Protein AF-A0A4S8MQH4-F1 (afdb_monomer_lite)

Structure (mmCIF, N/CA/C/O backbone):
data_AF-A0A4S8MQH4-F1
#
_entry.id   AF-A0A4S8MQH4-F1
#
loop_
_atom_site.gro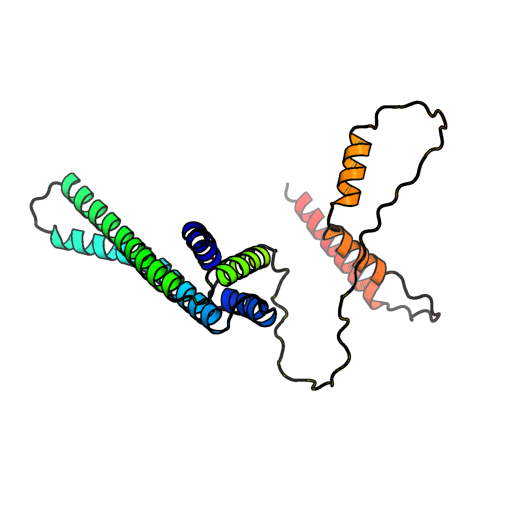up_PDB
_atom_site.id
_atom_site.type_symbol
_atom_site.label_atom_id
_atom_site.label_alt_id
_atom_site.label_comp_id
_atom_site.label_asym_id
_atom_site.label_entity_id
_atom_site.label_seq_id
_atom_site.pdbx_PDB_ins_code
_atom_site.Cartn_x
_atom_site.Cartn_y
_atom_site.Cartn_z
_atom_site.occupancy
_atom_site.B_iso_or_equiv
_atom_site.auth_seq_id
_atom_site.auth_comp_id
_atom_site.auth_asym_id
_atom_site.auth_atom_id
_atom_site.pdbx_PDB_model_num
ATOM 1 N N . MET A 1 1 ? -20.423 12.655 4.103 1.00 54.16 1 MET A N 1
ATOM 2 C CA . MET A 1 1 ? -19.615 11.758 3.251 1.00 54.16 1 MET A CA 1
ATOM 3 C C . MET A 1 1 ? -18.232 11.689 3.860 1.00 54.16 1 MET A C 1
ATOM 5 O O . MET A 1 1 ? -17.638 12.744 4.040 1.00 54.16 1 MET A O 1
ATOM 9 N N . ALA A 1 2 ? -17.756 10.505 4.255 1.00 61.22 2 ALA A N 1
ATOM 10 C CA . ALA A 1 2 ? -16.345 10.362 4.606 1.00 61.22 2 ALA A CA 1
ATOM 11 C C . ALA A 1 2 ? -15.492 10.791 3.411 1.00 61.22 2 ALA A C 1
ATOM 13 O O . ALA A 1 2 ? -15.834 10.482 2.267 1.00 61.22 2 ALA A O 1
ATOM 14 N N . ASP A 1 3 ? -14.415 11.525 3.676 1.00 85.75 3 ASP A N 1
ATOM 15 C CA . ASP A 1 3 ? -13.494 11.904 2.621 1.00 85.75 3 ASP A CA 1
ATOM 16 C C . ASP A 1 3 ? -12.847 10.625 2.078 1.00 85.75 3 ASP A C 1
ATOM 18 O O . ASP A 1 3 ? -12.179 9.888 2.805 1.00 85.75 3 ASP A O 1
ATOM 22 N N . SER A 1 4 ? -13.061 10.338 0.794 1.00 84.69 4 SER A N 1
ATOM 23 C CA . SER A 1 4 ? -12.429 9.208 0.103 1.00 84.69 4 SER A CA 1
ATOM 24 C C . SER A 1 4 ? -10.910 9.169 0.325 1.00 84.69 4 SER A C 1
ATOM 26 O O . SER A 1 4 ? -10.321 8.091 0.367 1.00 84.69 4 SER A O 1
ATOM 28 N N . GLN A 1 5 ? -10.284 10.333 0.541 1.00 88.75 5 GLN A N 1
ATOM 29 C CA . GLN A 1 5 ? -8.866 10.465 0.863 1.00 88.75 5 GLN A CA 1
ATOM 30 C C . GLN A 1 5 ? -8.490 9.814 2.197 1.00 88.75 5 GLN A C 1
ATOM 32 O O . GLN A 1 5 ? -7.413 9.226 2.304 1.00 88.75 5 GLN A O 1
ATOM 37 N N . ASP A 1 6 ? -9.356 9.880 3.205 1.00 89.81 6 ASP A N 1
ATOM 38 C CA . ASP A 1 6 ? -9.087 9.282 4.512 1.00 89.81 6 ASP A CA 1
ATOM 39 C C . ASP A 1 6 ? -9.118 7.759 4.428 1.00 89.81 6 ASP A C 1
ATOM 41 O O . ASP A 1 6 ? -8.213 7.098 4.938 1.00 89.81 6 ASP A O 1
ATOM 45 N N . LEU A 1 7 ? -10.084 7.192 3.701 1.00 89.75 7 LEU A N 1
ATOM 46 C CA . LEU A 1 7 ? -10.139 5.749 3.470 1.00 89.75 7 LEU A CA 1
ATOM 47 C C . LEU A 1 7 ? -8.898 5.258 2.698 1.00 89.75 7 LEU A C 1
ATOM 49 O O . LEU A 1 7 ? -8.352 4.207 3.032 1.00 89.75 7 LEU A O 1
ATOM 53 N N . ILE A 1 8 ? -8.393 6.038 1.731 1.00 88.19 8 ILE A N 1
ATOM 54 C CA . ILE A 1 8 ? -7.137 5.722 1.023 1.00 88.19 8 ILE A CA 1
ATOM 55 C C . ILE A 1 8 ? -5.958 5.723 1.995 1.00 88.19 8 ILE A C 1
ATOM 57 O O . ILE A 1 8 ? -5.194 4.759 2.034 1.00 88.19 8 ILE A O 1
ATOM 61 N N . LYS A 1 9 ? -5.791 6.797 2.774 1.00 90.69 9 LYS A N 1
ATOM 62 C CA . LYS A 1 9 ? -4.654 6.950 3.693 1.00 90.69 9 LYS A CA 1
ATOM 63 C C . LYS A 1 9 ? -4.634 5.841 4.737 1.00 90.69 9 LYS A C 1
ATOM 65 O O . LYS A 1 9 ? -3.597 5.210 4.937 1.00 90.69 9 LYS A O 1
ATOM 70 N N . VAL A 1 10 ? -5.774 5.593 5.379 1.00 90.94 10 VAL A N 1
ATOM 71 C CA . VAL A 1 10 ? -5.879 4.597 6.447 1.00 90.94 10 VAL A CA 1
ATOM 72 C C . VAL A 1 10 ? -5.779 3.179 5.869 1.00 90.94 10 VAL A C 1
ATOM 74 O O . VAL A 1 10 ? -5.050 2.356 6.416 1.00 90.94 10 VAL A O 1
ATOM 77 N N . GLY A 1 11 ? -6.397 2.901 4.715 1.00 86.94 11 GLY A N 1
ATOM 78 C CA . GLY A 1 11 ? -6.258 1.612 4.030 1.00 86.94 11 GLY A CA 1
ATOM 79 C C . GLY A 1 11 ? -4.818 1.314 3.595 1.00 86.94 11 GLY A C 1
ATOM 80 O O . GLY A 1 11 ? -4.333 0.193 3.754 1.00 86.94 11 GLY A O 1
ATOM 81 N N . LEU A 1 12 ? -4.089 2.321 3.103 1.00 88.38 12 LEU A N 1
ATOM 82 C CA . LEU A 1 12 ? -2.684 2.171 2.713 1.00 88.38 12 LEU A CA 1
ATOM 83 C C . LEU A 1 12 ? -1.756 1.973 3.923 1.00 88.38 12 LEU A C 1
ATOM 85 O O . LEU A 1 12 ? -0.775 1.227 3.817 1.00 88.38 12 LEU A O 1
ATOM 89 N N . ALA A 1 13 ? -2.064 2.621 5.052 1.00 91.06 13 ALA A N 1
ATOM 90 C CA . ALA A 1 13 ? -1.375 2.408 6.322 1.00 91.06 13 ALA A CA 1
ATOM 91 C C . ALA A 1 13 ? -1.610 0.981 6.837 1.00 91.06 13 ALA A C 1
ATOM 93 O O . ALA A 1 13 ? -0.647 0.272 7.117 1.00 91.06 13 ALA A O 1
ATOM 94 N N . ALA A 1 14 ? -2.860 0.509 6.841 1.00 89.62 14 ALA A N 1
ATOM 95 C CA . ALA A 1 14 ? -3.197 -0.856 7.242 1.00 89.62 14 ALA A CA 1
ATOM 96 C C . ALA A 1 14 ? -2.523 -1.918 6.352 1.00 89.62 14 ALA A C 1
ATOM 98 O O . ALA A 1 14 ? -2.082 -2.952 6.846 1.00 89.62 14 ALA A O 1
ATOM 99 N N . ALA A 1 15 ? -2.345 -1.639 5.055 1.00 89.94 15 ALA A N 1
ATOM 100 C CA . ALA A 1 15 ? -1.651 -2.538 4.129 1.00 89.94 15 ALA A CA 1
ATOM 101 C C . ALA A 1 15 ? -0.149 -2.737 4.433 1.00 89.94 15 ALA A C 1
ATOM 103 O O . ALA A 1 15 ? 0.493 -3.577 3.796 1.00 89.94 15 ALA A O 1
ATOM 104 N N . GLN A 1 16 ? 0.437 -1.980 5.372 1.00 91.62 16 GLN A N 1
ATOM 105 C CA . GLN A 1 16 ? 1.792 -2.228 5.886 1.00 91.62 16 GLN A CA 1
ATOM 106 C C . GLN A 1 16 ? 1.870 -3.486 6.764 1.00 91.62 16 GLN A C 1
ATOM 108 O O . GLN A 1 16 ? 2.936 -4.091 6.840 1.00 91.62 16 GLN A O 1
ATOM 113 N N . TYR A 1 17 ? 0.757 -3.908 7.367 1.00 93.56 17 TYR A N 1
ATOM 114 C CA . TYR A 1 17 ? 0.694 -5.054 8.275 1.00 93.56 17 TYR A CA 1
ATOM 115 C C . TYR A 1 17 ? 0.143 -6.295 7.572 1.00 93.56 17 TYR A C 1
ATOM 117 O O . TYR A 1 17 ? -0.777 -6.147 6.770 1.00 93.56 17 TYR A O 1
ATOM 125 N N . PRO A 1 18 ? 0.616 -7.521 7.874 1.00 94.38 18 PRO A N 1
ATOM 126 C CA . PRO A 1 18 ? 0.126 -8.752 7.247 1.00 94.38 18 PRO A CA 1
ATOM 127 C C . PRO A 1 18 ? -1.405 -8.865 7.280 1.00 94.38 18 PRO A C 1
ATOM 129 O O . PRO A 1 18 ? -2.016 -8.602 8.317 1.00 94.38 18 PRO A O 1
ATOM 132 N N . ALA A 1 19 ? -2.033 -9.299 6.180 1.00 94.50 19 ALA A N 1
ATOM 133 C CA . ALA A 1 19 ? -3.496 -9.393 6.095 1.00 94.50 19 ALA A CA 1
ATOM 134 C C . ALA A 1 19 ? -4.122 -10.243 7.218 1.00 94.50 19 ALA A C 1
ATOM 136 O O . ALA A 1 19 ? -5.193 -9.904 7.711 1.00 94.50 19 ALA A O 1
ATOM 137 N N . SER A 1 20 ? -3.444 -11.302 7.673 1.00 95.19 20 SER A N 1
ATOM 138 C CA . SER A 1 20 ? -3.888 -12.129 8.805 1.00 95.19 20 SER A CA 1
ATOM 139 C C . SER A 1 20 ? -3.882 -11.374 10.138 1.00 95.19 20 SER A C 1
ATOM 141 O O . SER A 1 20 ? -4.759 -11.583 10.973 1.00 95.19 20 SER A O 1
ATOM 143 N N . HIS A 1 21 ? -2.918 -10.476 10.348 1.00 94.50 21 HIS A N 1
ATOM 144 C CA . HIS A 1 21 ? -2.865 -9.633 11.538 1.00 94.50 21 HIS A CA 1
ATOM 145 C C . HIS A 1 21 ? -3.978 -8.581 11.509 1.00 94.50 21 HIS A C 1
ATOM 147 O O . HIS A 1 21 ? -4.711 -8.437 12.484 1.00 94.50 21 HIS A O 1
ATOM 153 N N . VAL A 1 22 ? -4.185 -7.927 10.362 1.00 95.38 22 VAL A N 1
ATOM 154 C CA . VAL A 1 22 ? -5.297 -6.979 10.203 1.00 95.38 22 VAL A CA 1
ATOM 155 C C . VAL A 1 22 ? -6.650 -7.674 10.359 1.00 95.38 22 VAL A C 1
ATOM 157 O O . VAL A 1 22 ? -7.534 -7.123 11.005 1.00 95.38 22 VAL A O 1
ATOM 160 N N . ALA A 1 23 ? -6.807 -8.897 9.847 1.00 96.75 23 ALA A N 1
ATOM 161 C CA . ALA A 1 23 ? -8.023 -9.686 10.029 1.00 96.75 23 ALA A CA 1
ATOM 162 C C . ALA A 1 23 ? -8.323 -9.957 11.511 1.00 96.75 23 ALA A C 1
ATOM 164 O O . ALA A 1 23 ? -9.463 -9.782 11.932 1.00 96.75 23 ALA A O 1
ATOM 165 N N . ARG A 1 24 ? -7.309 -10.310 12.316 1.00 96.38 24 ARG A N 1
ATOM 166 C CA . ARG A 1 24 ? -7.462 -10.482 13.773 1.00 96.38 24 ARG A CA 1
ATOM 167 C C . ARG A 1 24 ? -7.877 -9.184 14.470 1.00 96.38 24 ARG A C 1
ATOM 169 O O . ARG A 1 24 ? -8.760 -9.201 15.320 1.00 96.38 24 ARG A O 1
ATOM 176 N N . LEU A 1 25 ? -7.289 -8.050 14.095 1.00 95.81 25 LEU A N 1
ATOM 177 C CA . LEU A 1 25 ? -7.648 -6.763 14.697 1.00 95.81 25 LEU A CA 1
ATOM 178 C C . LEU A 1 25 ? -9.057 -6.308 14.283 1.00 95.81 25 LEU A C 1
ATOM 180 O O . LEU A 1 25 ? -9.837 -5.899 15.139 1.00 95.81 25 LEU A O 1
ATOM 184 N N . LEU A 1 26 ? -9.424 -6.453 13.007 1.00 96.44 26 LEU A N 1
ATOM 185 C CA . LEU A 1 26 ? -10.776 -6.156 12.516 1.00 96.44 26 LEU A CA 1
ATOM 186 C C . LEU A 1 26 ? -11.837 -7.078 13.121 1.00 96.44 26 LEU A C 1
ATOM 188 O O . LEU A 1 26 ? -12.963 -6.641 13.335 1.00 96.44 26 LEU A O 1
ATOM 192 N N . GLN A 1 27 ? -11.483 -8.327 13.429 1.00 97.12 27 GLN A N 1
ATOM 193 C CA . GLN A 1 27 ? -12.358 -9.250 14.146 1.00 97.12 27 GLN A CA 1
ATOM 194 C C . GLN A 1 27 ? -12.756 -8.680 15.518 1.00 97.12 27 GLN A C 1
ATOM 196 O O . GLN A 1 27 ? -13.939 -8.695 15.850 1.00 97.12 27 GLN A O 1
ATOM 201 N N . SER A 1 28 ? -11.810 -8.085 16.256 1.00 96.81 28 SER A N 1
ATOM 202 C CA . SER A 1 28 ? -12.115 -7.424 17.536 1.00 96.81 28 SER A CA 1
ATOM 203 C C . SER A 1 28 ? -13.038 -6.205 17.377 1.00 96.81 28 SER A C 1
ATOM 205 O O . SER A 1 28 ? -13.947 -6.004 18.176 1.00 96.81 28 SER A O 1
ATOM 207 N N . GLU A 1 29 ? -12.868 -5.416 16.310 1.00 97.50 29 GLU A N 1
ATOM 208 C CA . GLU A 1 29 ? -13.741 -4.265 16.019 1.00 97.50 29 GLU A CA 1
ATOM 209 C C . GLU A 1 29 ? -15.150 -4.706 15.590 1.00 97.50 29 GLU A C 1
ATOM 211 O O . GLU A 1 29 ? -16.138 -4.021 15.861 1.00 97.50 29 GLU A O 1
ATOM 216 N N . ARG A 1 30 ? -15.257 -5.873 14.944 1.00 97.69 30 ARG A N 1
ATOM 217 C CA . ARG A 1 30 ? -16.537 -6.484 14.574 1.00 97.69 30 ARG A CA 1
ATOM 218 C C . ARG A 1 30 ? -17.311 -6.937 15.806 1.00 97.69 30 ARG A C 1
ATOM 220 O O . ARG A 1 30 ? -18.514 -6.719 15.883 1.00 97.69 30 ARG A O 1
ATOM 227 N N . GLU A 1 31 ? -16.631 -7.558 16.766 1.00 97.62 31 GLU A N 1
ATOM 228 C CA . GLU A 1 31 ? -17.228 -7.980 18.041 1.00 97.62 31 GLU A CA 1
ATOM 229 C C . GLU A 1 31 ? -17.683 -6.784 18.885 1.00 97.62 31 GLU A C 1
ATOM 231 O O . GLU A 1 31 ? -18.711 -6.860 19.552 1.00 97.62 31 GLU A O 1
ATOM 236 N N . ALA A 1 32 ? -16.984 -5.651 18.775 1.00 97.06 32 ALA A N 1
ATOM 237 C CA . ALA A 1 32 ? -17.406 -4.381 19.359 1.00 97.06 32 ALA A CA 1
ATOM 238 C C . ALA A 1 32 ? -18.599 -3.724 18.630 1.00 97.06 32 ALA A C 1
ATOM 240 O O . ALA A 1 32 ? -19.101 -2.699 19.086 1.00 97.06 32 ALA A O 1
ATOM 241 N N . GLY A 1 33 ? -19.046 -4.278 17.496 1.00 97.25 33 GLY A N 1
ATOM 242 C CA . GLY A 1 33 ? -20.142 -3.731 16.695 1.00 97.25 33 GLY A CA 1
ATOM 243 C C . GLY A 1 33 ? -19.790 -2.453 15.927 1.00 97.25 33 GLY A C 1
ATOM 244 O O . GLY A 1 33 ? -20.695 -1.760 15.472 1.00 97.25 33 GLY A O 1
ATOM 245 N N . ILE A 1 34 ? -18.498 -2.127 15.779 1.00 97.25 34 ILE A N 1
ATOM 246 C CA . ILE A 1 34 ? -18.031 -0.919 15.071 1.00 97.25 34 ILE A CA 1
ATOM 247 C C . ILE A 1 34 ? -18.077 -1.121 13.552 1.00 97.25 34 ILE A C 1
ATOM 249 O O . ILE A 1 34 ? -18.326 -0.178 12.806 1.00 97.25 34 ILE A O 1
ATOM 253 N N . ILE A 1 35 ? -17.830 -2.348 13.087 1.00 97.50 35 ILE A N 1
ATOM 254 C CA . ILE A 1 35 ? -17.838 -2.709 11.667 1.00 97.50 35 ILE A CA 1
ATOM 255 C C . ILE A 1 35 ? -18.743 -3.917 11.422 1.00 97.50 35 ILE A C 1
ATOM 257 O O . ILE A 1 35 ? -18.744 -4.881 12.191 1.00 97.50 35 ILE A O 1
ATOM 261 N N . ASN A 1 36 ? -19.495 -3.886 10.319 1.00 97.75 36 ASN A N 1
ATOM 262 C CA . ASN A 1 36 ? -20.316 -5.012 9.889 1.00 97.75 36 ASN A CA 1
ATOM 263 C C . ASN A 1 36 ? -19.441 -6.200 9.435 1.00 97.75 36 ASN A C 1
ATOM 265 O O . ASN A 1 36 ? -18.307 -6.045 8.972 1.00 97.75 36 ASN A O 1
ATOM 269 N N . HIS A 1 37 ? -19.987 -7.414 9.513 1.00 97.81 37 HIS A N 1
ATOM 270 C CA . HIS A 1 37 ? -19.321 -8.620 9.030 1.00 97.81 37 HIS A CA 1
ATOM 271 C C . HIS A 1 37 ? -18.952 -8.516 7.543 1.00 97.81 37 HIS A C 1
ATOM 273 O O . HIS A 1 37 ? -17.809 -8.805 7.189 1.00 97.81 37 HIS A O 1
ATOM 279 N N . HIS A 1 38 ? -19.871 -8.033 6.698 1.00 97.88 38 HIS A N 1
ATOM 280 C CA . HIS A 1 38 ? -19.639 -7.859 5.262 1.00 97.88 38 HIS A CA 1
ATOM 281 C C . HIS A 1 38 ? -18.411 -6.978 4.981 1.00 97.88 38 HIS A C 1
ATOM 283 O O . HIS A 1 38 ? -17.429 -7.439 4.391 1.00 97.88 38 HIS A O 1
ATOM 289 N N . ASP A 1 39 ? -18.410 -5.761 5.521 1.00 97.81 39 ASP A N 1
ATOM 290 C CA . ASP A 1 39 ? -17.332 -4.792 5.335 1.00 97.81 39 ASP A CA 1
ATOM 291 C C . ASP A 1 39 ? -15.991 -5.297 5.878 1.00 97.81 39 ASP A C 1
ATOM 293 O O . ASP A 1 39 ? -14.953 -5.097 5.245 1.00 97.81 39 ASP A O 1
ATOM 297 N N . SER A 1 40 ? -15.992 -6.026 7.002 1.00 97.50 40 SER A N 1
ATOM 298 C CA . SER A 1 40 ? -14.770 -6.631 7.548 1.00 97.50 40 SER A CA 1
ATOM 299 C C . SER A 1 40 ? -14.142 -7.634 6.571 1.00 97.50 40 SER A C 1
ATOM 301 O O . SER A 1 40 ? -12.933 -7.590 6.329 1.00 97.50 40 SER A O 1
ATOM 303 N N . THR A 1 41 ? -14.956 -8.483 5.930 1.00 97.44 41 THR A N 1
ATOM 304 C CA . THR A 1 41 ? -14.467 -9.472 4.956 1.00 97.44 41 THR A CA 1
ATOM 305 C C . THR A 1 41 ? -13.941 -8.811 3.685 1.00 97.44 41 THR A C 1
ATOM 307 O O . THR A 1 41 ? -12.857 -9.166 3.213 1.00 97.44 41 THR A O 1
ATOM 310 N N . LEU A 1 42 ? -14.645 -7.794 3.174 1.00 97.62 42 LEU A N 1
ATOM 311 C CA . LEU A 1 42 ? -14.196 -7.009 2.025 1.00 97.62 42 LEU A CA 1
ATOM 312 C C . LEU A 1 42 ? -12.885 -6.281 2.316 1.00 97.62 42 LEU A C 1
ATOM 314 O O . LEU A 1 42 ? -11.985 -6.275 1.476 1.00 97.62 42 LEU A O 1
ATOM 318 N N . THR A 1 43 ? -12.751 -5.714 3.515 1.00 96.88 43 THR A N 1
ATOM 319 C CA . THR A 1 43 ? -11.542 -5.002 3.946 1.00 96.88 43 THR A CA 1
ATOM 320 C C . THR A 1 43 ? -10.336 -5.941 3.960 1.00 96.88 43 THR A C 1
ATOM 322 O O . THR A 1 43 ? -9.289 -5.612 3.401 1.00 96.88 43 THR A O 1
ATOM 325 N N . VAL A 1 44 ? -10.477 -7.141 4.533 1.00 96.88 44 VAL A N 1
ATOM 326 C CA . VAL A 1 44 ? -9.398 -8.145 4.565 1.00 96.88 44 VAL A CA 1
ATOM 327 C C . VAL A 1 44 ? -9.018 -8.598 3.152 1.00 96.88 44 VAL A C 1
ATOM 329 O O . VAL A 1 44 ? -7.828 -8.651 2.821 1.00 96.88 44 VAL A O 1
ATOM 332 N N . ALA A 1 45 ? -10.006 -8.869 2.294 1.00 96.69 45 ALA A N 1
ATOM 333 C CA . ALA A 1 45 ? -9.769 -9.251 0.902 1.00 96.69 45 ALA A CA 1
ATOM 334 C C . ALA A 1 45 ? -9.053 -8.139 0.114 1.00 96.69 45 ALA A C 1
ATOM 336 O O . ALA A 1 45 ? -8.096 -8.402 -0.621 1.00 96.69 45 ALA A O 1
ATOM 337 N N . PHE A 1 46 ? -9.468 -6.883 0.306 1.00 95.88 46 PHE A N 1
ATOM 338 C CA . PHE A 1 46 ? -8.832 -5.720 -0.303 1.00 95.88 46 PHE A CA 1
ATOM 339 C C . PHE A 1 46 ? -7.374 -5.572 0.147 1.00 95.88 46 PHE A C 1
ATOM 341 O O . PHE A 1 46 ? -6.484 -5.457 -0.699 1.00 95.88 46 PHE A O 1
ATOM 348 N N . ILE A 1 47 ? -7.102 -5.644 1.455 1.00 94.94 47 ILE A N 1
ATOM 349 C CA . ILE A 1 47 ? -5.743 -5.537 2.006 1.00 94.94 47 ILE A CA 1
ATOM 350 C C . ILE A 1 47 ? -4.840 -6.638 1.447 1.00 94.94 47 ILE A C 1
ATOM 352 O O . ILE A 1 47 ? -3.741 -6.340 0.976 1.00 94.94 47 ILE A O 1
ATOM 356 N N . SER A 1 48 ? -5.317 -7.885 1.414 1.00 95.06 48 SER A N 1
ATOM 357 C CA . SER A 1 48 ? -4.584 -9.000 0.804 1.00 95.06 48 SER A CA 1
ATOM 358 C C . SER A 1 48 ? -4.273 -8.734 -0.677 1.00 95.06 48 SER A C 1
ATOM 360 O O . SER A 1 48 ? -3.129 -8.888 -1.118 1.00 95.06 48 SER A O 1
ATOM 362 N N . SER A 1 49 ? -5.249 -8.224 -1.442 1.00 94.06 49 SER A N 1
ATOM 363 C CA . SER A 1 49 ? -5.025 -7.849 -2.842 1.00 94.06 49 SER A CA 1
ATOM 364 C C . SER A 1 49 ? -3.985 -6.734 -2.995 1.00 94.06 49 SER A C 1
ATOM 366 O O . SER A 1 49 ? -3.211 -6.771 -3.952 1.00 94.06 49 SER A O 1
ATOM 368 N N . VAL A 1 50 ? -3.966 -5.728 -2.116 1.00 92.25 50 VAL A N 1
ATOM 369 C CA . VAL A 1 50 ? -2.985 -4.627 -2.173 1.00 92.25 50 VAL A CA 1
ATOM 370 C C . VAL A 1 50 ? -1.586 -5.122 -1.810 1.00 92.25 50 VAL A C 1
ATOM 372 O O . VAL A 1 50 ? -0.606 -4.729 -2.446 1.00 92.25 50 VAL A O 1
ATOM 375 N N . GLN A 1 51 ? -1.473 -6.018 -0.831 1.00 92.25 51 GLN A N 1
ATOM 376 C CA . GLN A 1 51 ? -0.197 -6.632 -0.459 1.00 92.25 51 GLN A CA 1
ATOM 377 C C . GLN A 1 51 ? 0.398 -7.450 -1.596 1.00 92.25 51 GLN A C 1
ATOM 379 O O . GLN A 1 51 ? 1.575 -7.292 -1.917 1.00 92.25 51 GLN A O 1
ATOM 384 N N . SER A 1 52 ? -0.434 -8.252 -2.261 1.00 93.25 52 SER A N 1
ATOM 385 C CA . SER A 1 52 ? -0.033 -8.990 -3.456 1.00 93.25 52 SER A CA 1
ATOM 386 C C . SER A 1 52 ? 0.510 -8.045 -4.541 1.00 93.25 52 SER A C 1
ATOM 388 O O . SER A 1 52 ? 1.589 -8.278 -5.084 1.00 93.25 52 SER A O 1
ATOM 390 N N . MET A 1 53 ? -0.149 -6.904 -4.791 1.00 90.50 53 MET A N 1
ATOM 391 C CA . MET A 1 53 ? 0.329 -5.911 -5.766 1.00 90.50 53 MET A CA 1
ATOM 392 C C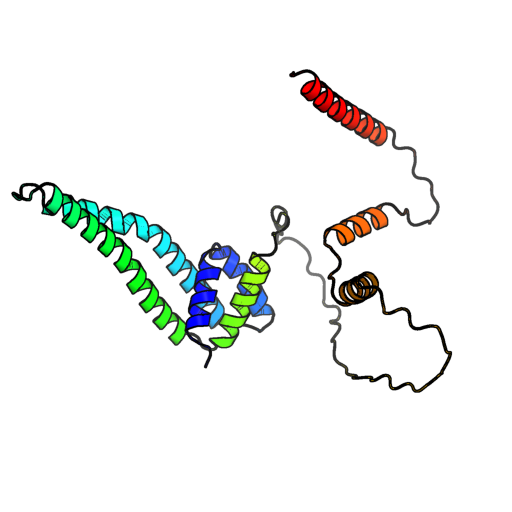 . MET A 1 53 ? 1.698 -5.315 -5.428 1.00 90.50 53 MET A C 1
ATOM 394 O O . MET A 1 53 ? 2.487 -5.079 -6.344 1.00 90.50 53 MET A O 1
ATOM 398 N N . ARG A 1 54 ? 2.004 -5.078 -4.144 1.00 88.50 54 ARG A N 1
ATOM 399 C CA . ARG A 1 54 ? 3.322 -4.557 -3.735 1.00 88.50 54 ARG A CA 1
ATOM 400 C C . ARG A 1 54 ? 4.449 -5.499 -4.153 1.00 88.50 54 ARG A C 1
ATOM 402 O O . ARG A 1 54 ? 5.479 -5.025 -4.621 1.00 88.50 54 ARG A O 1
ATOM 409 N N . TYR A 1 55 ? 4.228 -6.809 -4.055 1.00 89.81 55 TYR A N 1
ATOM 410 C CA . TYR A 1 55 ? 5.198 -7.810 -4.499 1.00 89.81 55 TYR A CA 1
ATOM 411 C C . TYR A 1 55 ? 5.390 -7.806 -6.025 1.00 89.81 55 TYR A C 1
ATOM 413 O O . TYR A 1 55 ? 6.511 -7.917 -6.516 1.00 89.81 55 TYR A O 1
ATOM 421 N N . TYR A 1 56 ? 4.315 -7.601 -6.791 1.00 89.50 56 TYR A N 1
ATOM 422 C CA . TYR A 1 56 ? 4.389 -7.540 -8.255 1.00 89.50 56 TYR A CA 1
ATOM 423 C C . TYR A 1 56 ? 4.971 -6.229 -8.802 1.00 89.50 56 TYR A C 1
ATOM 425 O O . TYR A 1 56 ? 5.354 -6.172 -9.972 1.00 89.50 56 TYR A O 1
ATOM 433 N N . MET A 1 57 ? 5.066 -5.168 -7.999 1.00 89.12 57 MET A N 1
ATOM 434 C CA . MET A 1 57 ? 5.545 -3.862 -8.459 1.00 89.12 57 MET A CA 1
ATOM 435 C C . MET A 1 57 ? 7.014 -3.861 -8.945 1.00 89.12 57 MET A C 1
ATOM 437 O O . MET A 1 57 ? 7.256 -3.366 -10.046 1.00 89.12 57 MET A O 1
ATOM 441 N N . PRO A 1 58 ? 8.006 -4.418 -8.219 1.00 91.44 58 PRO A N 1
ATOM 442 C CA . PRO A 1 58 ? 9.371 -4.530 -8.742 1.00 91.44 58 PRO A CA 1
ATOM 443 C C . PRO A 1 58 ? 9.470 -5.511 -9.916 1.00 91.44 58 PRO A C 1
ATOM 445 O O . PRO A 1 58 ? 10.185 -5.251 -10.883 1.00 91.44 58 PRO A O 1
ATOM 448 N N . VAL A 1 59 ? 8.715 -6.614 -9.862 1.00 93.69 59 VAL A N 1
ATOM 449 C CA . VAL A 1 59 ? 8.729 -7.651 -10.904 1.00 93.69 59 VAL A CA 1
ATOM 450 C C . VAL A 1 59 ? 8.213 -7.088 -12.228 1.00 93.69 59 VAL A C 1
ATOM 452 O O . VAL A 1 59 ? 8.857 -7.254 -13.261 1.00 93.69 59 VAL A O 1
ATOM 455 N N . SER A 1 60 ? 7.096 -6.359 -12.205 1.00 91.50 60 SER A N 1
ATOM 456 C CA . SER A 1 60 ? 6.534 -5.715 -13.397 1.00 91.50 60 SER A CA 1
ATOM 457 C C . SER A 1 60 ? 7.514 -4.711 -14.011 1.00 91.50 60 SER A C 1
ATOM 459 O O . SER A 1 60 ? 7.824 -4.829 -15.195 1.00 91.50 60 SER A O 1
ATOM 461 N N . GLY A 1 61 ? 8.102 -3.809 -13.219 1.00 91.62 61 GLY A N 1
ATOM 462 C CA . GLY A 1 61 ? 9.137 -2.882 -13.697 1.00 91.62 61 GLY A CA 1
ATOM 463 C C . GLY A 1 61 ? 10.296 -3.594 -14.411 1.00 91.62 61 GLY A C 1
ATOM 464 O O . GLY A 1 61 ? 10.638 -3.249 -15.545 1.00 91.62 61 GLY A O 1
ATOM 465 N N . ALA A 1 62 ? 10.840 -4.650 -13.798 1.00 94.31 62 ALA A N 1
ATOM 466 C CA . ALA A 1 62 ? 11.914 -5.449 -14.388 1.00 94.31 62 ALA A CA 1
ATOM 467 C C . ALA A 1 62 ? 11.484 -6.140 -15.695 1.00 94.31 62 ALA A C 1
ATOM 469 O O . ALA A 1 62 ? 12.210 -6.078 -16.689 1.00 94.31 62 ALA A O 1
ATOM 470 N N . THR A 1 63 ? 10.292 -6.749 -15.731 1.00 94.06 63 THR A N 1
ATOM 471 C CA . THR A 1 63 ? 9.783 -7.422 -16.941 1.00 94.06 63 THR A CA 1
ATOM 472 C C . THR A 1 63 ? 9.634 -6.460 -18.119 1.00 94.06 63 THR A C 1
ATOM 474 O O . THR A 1 63 ? 10.082 -6.781 -19.218 1.00 94.06 63 THR A O 1
ATOM 477 N N . PHE A 1 64 ? 9.105 -5.251 -17.902 1.00 95.44 64 PHE A N 1
ATOM 478 C CA . PHE A 1 64 ? 8.999 -4.238 -18.957 1.00 95.44 64 PHE A CA 1
ATOM 479 C C . PHE A 1 64 ? 10.371 -3.735 -19.425 1.00 95.44 64 PHE A C 1
ATOM 481 O O . PHE A 1 64 ? 10.569 -3.546 -20.625 1.00 95.44 64 PHE A O 1
ATOM 488 N N . GLY A 1 65 ? 11.338 -3.579 -18.516 1.00 94.31 65 GLY A N 1
ATOM 489 C CA . GLY A 1 65 ? 12.715 -3.226 -18.875 1.00 94.31 65 GLY A CA 1
ATOM 490 C C . GLY A 1 65 ? 13.394 -4.285 -19.752 1.00 94.31 65 GLY A C 1
ATOM 491 O O . GLY A 1 65 ? 14.017 -3.949 -20.761 1.00 94.31 65 GLY A O 1
ATOM 492 N N . VAL A 1 66 ? 13.221 -5.568 -19.418 1.00 96.62 66 VAL A N 1
ATOM 493 C CA . VAL A 1 66 ? 13.733 -6.692 -20.222 1.00 96.62 66 VAL A CA 1
ATOM 494 C C . VAL A 1 66 ? 13.045 -6.746 -21.587 1.00 96.62 66 VAL A C 1
ATOM 496 O O . VAL A 1 66 ? 13.725 -6.876 -22.604 1.00 96.62 66 VAL A O 1
ATOM 499 N N . LEU A 1 67 ? 11.719 -6.587 -21.639 1.00 96.38 67 LEU A N 1
ATOM 500 C CA . LEU A 1 67 ? 10.974 -6.542 -22.901 1.00 96.38 67 LEU A CA 1
ATOM 501 C C . LEU A 1 67 ? 11.443 -5.389 -23.796 1.00 96.38 67 LEU A C 1
ATOM 503 O O . LEU A 1 67 ? 11.658 -5.595 -24.990 1.00 96.38 67 LEU A O 1
ATOM 507 N N . ALA A 1 68 ? 11.670 -4.203 -23.228 1.00 95.44 68 ALA A N 1
ATOM 508 C CA . ALA A 1 68 ? 12.220 -3.067 -23.959 1.00 95.44 68 ALA A CA 1
ATOM 509 C C . ALA A 1 68 ? 13.625 -3.365 -24.496 1.00 95.44 68 ALA A C 1
ATOM 511 O O . ALA A 1 68 ? 13.884 -3.125 -25.674 1.00 95.44 68 ALA A O 1
ATOM 512 N N . LEU A 1 69 ? 14.507 -3.948 -23.676 1.00 95.50 69 LEU A N 1
ATOM 513 C CA . LEU A 1 69 ? 15.855 -4.348 -24.089 1.00 95.50 69 LEU A CA 1
ATOM 514 C C . LEU A 1 69 ? 15.828 -5.338 -25.265 1.00 95.50 69 LEU A C 1
ATOM 516 O O . LEU A 1 69 ? 16.603 -5.186 -26.211 1.00 95.50 69 LEU A O 1
ATOM 520 N N . VAL A 1 70 ? 14.935 -6.331 -25.230 1.00 96.88 70 VAL A N 1
ATOM 521 C CA . VAL A 1 70 ? 14.754 -7.300 -26.322 1.00 96.88 70 VAL A CA 1
ATOM 522 C C . VAL A 1 70 ? 14.200 -6.614 -27.574 1.00 96.88 70 VAL A C 1
ATOM 524 O O . VAL A 1 70 ? 14.734 -6.821 -28.661 1.00 96.88 70 VAL A O 1
ATOM 527 N N . ALA A 1 71 ? 13.193 -5.748 -27.437 1.00 95.62 71 ALA A N 1
ATOM 528 C CA . ALA A 1 71 ? 12.539 -5.072 -28.561 1.00 95.62 71 ALA A CA 1
ATOM 529 C C . ALA A 1 71 ? 13.445 -4.073 -29.309 1.00 95.62 71 ALA A C 1
ATOM 531 O O . ALA A 1 71 ? 13.241 -3.823 -30.504 1.00 95.62 71 ALA A O 1
ATOM 532 N N . ILE A 1 72 ? 14.435 -3.495 -28.619 1.00 95.81 72 ILE A N 1
ATOM 533 C CA . ILE A 1 72 ? 15.426 -2.579 -29.208 1.00 95.81 72 ILE A CA 1
ATOM 534 C C . ILE A 1 72 ? 16.721 -3.285 -29.629 1.00 95.81 72 ILE A C 1
ATOM 536 O O . ILE A 1 72 ? 17.571 -2.667 -30.277 1.00 95.81 72 ILE A O 1
ATOM 540 N N . ARG A 1 73 ? 16.904 -4.569 -29.291 1.00 94.38 73 ARG A N 1
ATOM 541 C CA . ARG A 1 73 ? 18.095 -5.330 -29.682 1.00 94.38 73 ARG A CA 1
ATOM 542 C C . ARG A 1 73 ? 18.167 -5.419 -31.209 1.00 94.38 73 ARG A C 1
ATOM 544 O O . ARG A 1 73 ? 17.215 -5.813 -31.867 1.00 94.38 73 ARG A O 1
ATOM 551 N N . GLY A 1 74 ? 19.309 -5.030 -31.777 1.00 91.44 74 GLY A N 1
ATOM 552 C CA . GLY A 1 74 ? 19.525 -5.029 -33.230 1.00 91.44 74 GLY A CA 1
ATOM 553 C C . GLY A 1 74 ? 18.924 -3.830 -33.971 1.00 91.44 74 GLY A C 1
ATOM 554 O O . GLY A 1 74 ? 19.198 -3.658 -35.155 1.00 91.44 74 GLY A O 1
ATOM 555 N N . ARG A 1 75 ? 18.178 -2.948 -33.293 1.00 86.06 75 ARG A N 1
ATOM 556 C CA . ARG A 1 75 ? 17.819 -1.642 -33.853 1.00 86.06 75 ARG A CA 1
ATOM 557 C C . ARG A 1 75 ? 19.016 -0.706 -33.691 1.00 86.06 75 ARG A C 1
ATOM 559 O O . ARG A 1 75 ? 19.651 -0.689 -32.636 1.00 86.06 75 ARG A O 1
ATOM 566 N N . GLY A 1 76 ? 19.337 0.072 -34.724 1.00 95.19 76 GLY A N 1
ATOM 567 C CA . GLY A 1 76 ? 20.478 1.005 -34.777 1.00 95.19 76 GLY A CA 1
ATOM 568 C C . GLY A 1 76 ? 20.402 2.196 -33.808 1.00 95.19 76 GLY A C 1
ATOM 569 O O . GLY A 1 76 ? 20.860 3.283 -34.135 1.00 95.19 76 GLY A O 1
ATOM 570 N N . PHE A 1 77 ? 19.792 2.021 -32.636 1.00 94.75 77 PHE A N 1
ATOM 571 C CA . PHE A 1 77 ? 19.629 3.046 -31.616 1.00 94.75 77 PHE A CA 1
ATOM 572 C C . PHE A 1 77 ? 20.984 3.364 -30.998 1.00 94.75 77 PHE A C 1
ATOM 574 O O . PHE A 1 77 ? 21.737 2.443 -30.646 1.00 94.75 77 PHE A O 1
ATOM 581 N N . SER A 1 78 ? 21.253 4.654 -30.806 1.00 95.38 78 SER A N 1
ATOM 582 C CA . SER A 1 78 ? 22.422 5.110 -30.062 1.00 95.38 78 SER A CA 1
ATOM 583 C C . SER A 1 78 ? 22.320 4.699 -28.589 1.00 95.38 78 SER A C 1
ATOM 585 O O . SER A 1 78 ? 21.232 4.445 -28.067 1.00 95.38 78 SER A O 1
ATOM 587 N N . PHE A 1 79 ? 23.457 4.625 -27.895 1.00 94.81 79 PHE A N 1
ATOM 588 C CA . PHE A 1 79 ? 23.489 4.290 -26.468 1.00 94.81 79 PHE A CA 1
ATOM 589 C C . PHE A 1 79 ? 22.511 5.125 -25.609 1.00 94.81 79 PHE A C 1
ATOM 591 O O . PHE A 1 79 ? 21.701 4.513 -24.909 1.00 94.81 79 PHE A O 1
ATOM 598 N N . PRO A 1 80 ? 22.476 6.475 -25.689 1.00 96.38 80 PRO A N 1
ATOM 599 C CA . PRO A 1 80 ? 21.542 7.262 -24.879 1.00 96.38 80 PRO A CA 1
ATOM 600 C C . PRO A 1 80 ? 20.069 6.978 -25.209 1.00 96.38 80 PRO A C 1
ATOM 602 O O . PRO A 1 80 ? 19.242 6.930 -24.301 1.00 96.38 80 PRO A O 1
ATOM 605 N N . GLN A 1 81 ? 19.732 6.712 -26.477 1.00 95.62 81 GLN A N 1
ATOM 606 C CA . GLN A 1 81 ? 18.366 6.339 -26.868 1.00 95.62 81 GLN A CA 1
ATOM 607 C C . GLN A 1 81 ? 17.937 5.005 -26.248 1.00 95.62 81 GLN A C 1
ATOM 609 O O . GLN A 1 81 ? 16.788 4.863 -25.832 1.00 95.62 81 GLN A O 1
ATOM 614 N N . ARG A 1 82 ? 18.852 4.030 -26.151 1.00 95.38 82 ARG A N 1
ATOM 615 C CA . ARG A 1 82 ? 18.568 2.737 -25.508 1.00 95.38 82 ARG A CA 1
ATOM 616 C C . ARG A 1 82 ? 18.320 2.894 -24.015 1.00 95.38 82 ARG A C 1
ATOM 618 O O . ARG A 1 82 ? 17.355 2.329 -23.514 1.00 95.38 82 ARG A O 1
ATOM 625 N N . ILE A 1 83 ? 19.154 3.676 -23.327 1.00 96.00 83 ILE A N 1
ATOM 626 C CA . ILE A 1 83 ? 18.970 3.955 -21.897 1.00 96.00 83 ILE A CA 1
ATOM 627 C C . ILE A 1 83 ? 17.618 4.628 -21.664 1.00 96.00 83 ILE A C 1
ATOM 629 O O . ILE A 1 83 ? 16.836 4.143 -20.855 1.00 96.00 83 ILE A O 1
ATOM 633 N N . PHE A 1 84 ? 17.286 5.664 -22.439 1.00 96.62 84 PHE A N 1
ATOM 634 C CA . PHE A 1 84 ? 15.990 6.334 -22.335 1.00 96.62 84 PHE A CA 1
ATOM 635 C C . PHE A 1 84 ? 14.805 5.380 -22.571 1.00 96.62 84 PHE A C 1
ATOM 637 O O . PHE A 1 84 ? 13.840 5.386 -21.803 1.00 96.62 84 PHE A O 1
ATOM 644 N N . ALA A 1 85 ? 14.876 4.522 -23.594 1.00 95.06 85 ALA A N 1
ATOM 645 C CA . ALA A 1 85 ? 13.829 3.542 -23.891 1.00 95.06 85 ALA A CA 1
ATOM 646 C C . ALA A 1 85 ? 13.647 2.513 -22.761 1.00 95.06 85 ALA A C 1
ATOM 648 O O . ALA A 1 85 ? 12.522 2.209 -22.376 1.00 95.06 85 ALA A O 1
ATOM 649 N N . ILE A 1 86 ? 14.742 2.000 -22.194 1.00 95.38 86 ILE A N 1
ATOM 650 C CA . ILE A 1 86 ? 14.683 1.038 -21.086 1.00 95.38 86 ILE A CA 1
ATOM 651 C C . ILE A 1 86 ? 14.144 1.716 -19.823 1.00 95.38 86 ILE A C 1
ATOM 653 O O . ILE A 1 86 ? 13.226 1.190 -19.201 1.00 95.38 86 ILE A O 1
ATOM 657 N N . THR A 1 87 ? 14.666 2.890 -19.454 1.00 95.19 87 THR A N 1
ATOM 658 C CA . THR A 1 87 ? 14.221 3.614 -18.255 1.00 95.19 87 THR A CA 1
ATOM 659 C C . THR A 1 87 ? 12.743 3.979 -18.343 1.00 95.19 87 THR A C 1
ATOM 661 O O . THR A 1 87 ? 12.006 3.714 -17.399 1.00 95.19 87 THR A O 1
ATOM 664 N N . SER A 1 88 ? 12.281 4.511 -19.479 1.00 96.00 88 SER A N 1
ATOM 665 C CA . SER A 1 88 ? 10.858 4.821 -19.675 1.00 96.00 88 SER A CA 1
ATOM 666 C C . SER A 1 88 ? 9.975 3.575 -19.580 1.00 96.00 88 SER A C 1
ATOM 668 O O . SER A 1 88 ? 8.942 3.621 -18.914 1.00 96.00 88 SER A O 1
ATOM 670 N N . ALA A 1 89 ? 10.394 2.442 -20.153 1.00 95.94 89 ALA A N 1
ATOM 671 C CA . ALA A 1 89 ? 9.665 1.183 -20.030 1.00 95.94 89 ALA A CA 1
ATOM 672 C C . ALA A 1 89 ? 9.588 0.684 -18.578 1.00 95.94 89 ALA A C 1
ATOM 674 O O . ALA A 1 89 ? 8.514 0.285 -18.129 1.00 95.94 89 ALA A O 1
ATOM 675 N N . VAL A 1 90 ? 10.688 0.760 -17.821 1.00 94.88 90 VAL A N 1
ATOM 676 C CA . VAL A 1 90 ? 10.702 0.428 -16.385 1.00 94.88 90 VAL A CA 1
ATOM 677 C C . VAL A 1 90 ? 9.752 1.346 -15.609 1.00 94.88 90 VAL A C 1
ATOM 679 O O . VAL A 1 90 ? 8.948 0.863 -14.813 1.00 94.88 90 VAL A O 1
ATOM 682 N N . THR A 1 91 ? 9.777 2.658 -15.870 1.00 93.69 91 THR A N 1
ATOM 683 C CA . THR A 1 91 ? 8.860 3.619 -15.238 1.00 93.69 91 THR A CA 1
ATOM 684 C C . THR A 1 91 ? 7.398 3.298 -15.550 1.00 93.69 91 THR A C 1
ATOM 686 O O . THR A 1 91 ? 6.580 3.255 -14.634 1.00 93.69 91 THR A O 1
ATOM 689 N N . VAL A 1 92 ? 7.056 3.010 -16.810 1.00 94.81 92 VAL A N 1
ATOM 690 C CA . VAL A 1 92 ? 5.695 2.597 -17.199 1.00 94.81 92 VAL A CA 1
ATOM 691 C C . VAL A 1 92 ? 5.291 1.304 -16.487 1.00 94.81 92 VAL A C 1
ATOM 693 O O . VAL A 1 92 ? 4.184 1.226 -15.951 1.00 94.81 92 VAL A O 1
ATOM 696 N N . GLY A 1 93 ? 6.199 0.327 -16.403 1.00 91.56 93 GLY A N 1
ATOM 697 C CA . GLY A 1 93 ? 5.984 -0.918 -15.665 1.00 91.56 93 GLY A CA 1
ATOM 698 C C . GLY A 1 93 ? 5.647 -0.687 -14.188 1.00 91.56 93 GLY A C 1
ATOM 699 O O . GLY A 1 93 ? 4.762 -1.350 -13.659 1.00 91.56 93 GLY A O 1
ATOM 700 N N . HIS A 1 94 ? 6.267 0.307 -13.544 1.00 90.06 94 HIS A N 1
ATOM 701 C CA . HIS A 1 94 ? 5.946 0.697 -12.167 1.00 90.06 94 HIS A CA 1
ATOM 702 C C . HIS A 1 94 ? 4.618 1.453 -12.018 1.00 90.06 94 HIS A C 1
ATOM 704 O O . HIS A 1 94 ? 3.971 1.346 -10.975 1.00 90.06 94 HIS A O 1
ATOM 710 N N . LEU A 1 95 ? 4.190 2.212 -13.030 1.00 92.00 95 LEU A N 1
ATOM 711 C CA . LEU A 1 95 ? 2.953 2.999 -12.968 1.00 92.00 95 LEU A CA 1
ATOM 712 C C . LEU A 1 95 ? 1.692 2.142 -13.146 1.00 92.00 95 LEU A C 1
ATOM 714 O O . LEU A 1 95 ? 0.662 2.432 -12.534 1.00 92.00 95 LEU A O 1
ATOM 718 N N . LEU A 1 96 ? 1.759 1.069 -13.940 1.00 90.50 96 LEU A N 1
ATOM 719 C CA . LEU A 1 96 ? 0.600 0.212 -14.212 1.00 90.50 96 LEU A CA 1
ATOM 720 C C . LEU A 1 96 ? -0.033 -0.374 -12.932 1.00 90.50 96 LEU A C 1
ATOM 722 O O . LEU A 1 96 ? -1.236 -0.165 -12.738 1.00 90.50 96 LEU A O 1
ATOM 726 N N . PRO A 1 97 ? 0.713 -1.008 -12.002 1.00 88.12 97 PRO A N 1
ATOM 727 C CA . PRO A 1 97 ? 0.149 -1.495 -10.745 1.00 88.12 97 PRO A CA 1
ATOM 728 C C . PRO A 1 97 ? -0.566 -0.407 -9.937 1.00 88.12 97 PRO A C 1
ATOM 730 O O . PRO A 1 97 ? -1.657 -0.656 -9.424 1.00 88.12 97 PRO A O 1
ATOM 733 N N . ALA A 1 98 ? -0.017 0.812 -9.884 1.00 86.19 98 ALA A N 1
ATOM 734 C CA . ALA A 1 98 ? -0.619 1.922 -9.146 1.00 86.19 98 ALA A CA 1
ATOM 735 C C . ALA A 1 98 ? -2.008 2.289 -9.694 1.00 86.19 98 ALA A C 1
ATOM 737 O O . ALA A 1 98 ? -2.952 2.451 -8.920 1.00 86.19 98 ALA A O 1
ATOM 738 N N . THR A 1 99 ? -2.169 2.329 -11.022 1.00 89.19 99 THR A N 1
ATOM 739 C CA . THR A 1 99 ? -3.481 2.599 -11.638 1.00 89.19 99 THR A CA 1
ATOM 740 C C . THR A 1 99 ? -4.499 1.501 -11.327 1.00 89.19 99 THR A C 1
ATOM 742 O O . THR A 1 99 ? -5.639 1.797 -10.963 1.00 89.19 99 THR A O 1
ATOM 745 N N . THR A 1 100 ? -4.084 0.229 -11.379 1.00 90.75 100 THR A N 1
ATOM 746 C CA . THR A 1 100 ? -4.970 -0.894 -11.037 1.00 90.75 100 THR A CA 1
ATOM 747 C C . THR A 1 100 ? -5.360 -0.885 -9.560 1.00 90.75 100 THR A C 1
ATOM 749 O O . THR A 1 100 ? -6.514 -1.164 -9.237 1.00 90.75 100 THR A O 1
ATOM 752 N N . ALA A 1 101 ? -4.446 -0.492 -8.666 1.00 88.56 101 ALA A N 1
ATOM 753 C CA . ALA A 1 101 ? -4.728 -0.326 -7.245 1.00 88.56 101 ALA A CA 1
ATOM 754 C C . ALA A 1 101 ? -5.784 0.763 -7.009 1.00 88.56 101 ALA A C 1
ATOM 756 O O . ALA A 1 101 ? -6.721 0.542 -6.246 1.00 88.56 101 ALA A O 1
ATOM 757 N N . SER A 1 102 ? -5.695 1.902 -7.708 1.00 88.81 102 SER A N 1
ATOM 758 C CA . SER A 1 102 ? -6.700 2.970 -7.616 1.00 88.81 102 SER A CA 1
ATOM 759 C C . SER A 1 102 ? -8.084 2.523 -8.092 1.00 88.81 102 SER A C 1
ATOM 761 O O . SER A 1 102 ? -9.086 2.856 -7.461 1.00 88.81 102 SER A O 1
ATOM 763 N N . LEU A 1 103 ? -8.163 1.749 -9.180 1.00 92.12 103 LEU A N 1
ATOM 764 C CA . LEU A 1 103 ? -9.437 1.213 -9.673 1.00 92.12 103 LEU A CA 1
ATOM 765 C C . LEU A 1 103 ? -10.041 0.194 -8.702 1.00 92.12 103 LEU A C 1
ATOM 767 O O . LEU A 1 103 ? -11.227 0.284 -8.387 1.00 92.12 103 LEU A O 1
ATOM 771 N N . LYS A 1 104 ? -9.226 -0.728 -8.172 1.00 91.75 104 LYS A N 1
ATOM 772 C CA . LYS A 1 104 ? -9.678 -1.681 -7.149 1.00 91.75 104 LYS A CA 1
ATOM 773 C C . LYS A 1 104 ? -10.123 -0.978 -5.873 1.00 91.75 104 LYS A C 1
ATOM 775 O O . LYS A 1 104 ? -11.131 -1.373 -5.304 1.00 91.75 104 LYS A O 1
ATOM 780 N N . PHE A 1 105 ? -9.426 0.079 -5.458 1.00 93.00 105 PHE A N 1
ATOM 781 C CA . PHE A 1 105 ? -9.830 0.882 -4.308 1.00 93.00 105 PHE A CA 1
ATOM 782 C C . PHE A 1 105 ? -11.192 1.545 -4.529 1.00 93.00 105 PHE A C 1
ATOM 784 O O . PHE A 1 105 ? -12.037 1.496 -3.645 1.00 93.00 105 PHE A O 1
ATOM 791 N N . ARG A 1 106 ? -11.441 2.121 -5.713 1.00 93.88 106 ARG A N 1
ATOM 792 C CA . ARG A 1 106 ? -12.760 2.685 -6.048 1.00 93.88 106 ARG A CA 1
ATOM 793 C C . ARG A 1 106 ? -13.856 1.624 -6.003 1.00 93.88 106 ARG A C 1
ATOM 795 O O . ARG A 1 106 ? -14.908 1.873 -5.430 1.00 93.88 106 ARG A O 1
ATOM 802 N N . SER A 1 107 ? -13.599 0.448 -6.576 1.00 95.19 107 SER A N 1
ATOM 803 C CA . SER A 1 107 ? -14.544 -0.672 -6.528 1.00 95.19 107 SER A CA 1
ATOM 804 C C . SER A 1 107 ? -14.825 -1.117 -5.094 1.00 95.19 107 SER A C 1
ATOM 806 O O . SER A 1 107 ? -15.977 -1.345 -4.760 1.00 95.19 107 SER A O 1
ATOM 808 N N . TYR A 1 108 ? -13.784 -1.207 -4.264 1.00 96.06 108 TYR A N 1
ATOM 809 C CA . TYR A 1 108 ? -13.885 -1.544 -2.848 1.00 96.06 108 TYR A CA 1
ATOM 810 C C . TYR A 1 108 ? -14.694 -0.498 -2.073 1.00 96.06 108 TYR A C 1
ATOM 812 O O . TYR A 1 108 ? -15.640 -0.848 -1.382 1.00 96.06 108 TYR A O 1
ATOM 820 N N . ALA A 1 109 ? -14.384 0.789 -2.236 1.00 95.44 109 ALA A N 1
ATOM 821 C CA . ALA A 1 109 ? -15.090 1.870 -1.553 1.00 95.44 109 ALA A CA 1
ATOM 822 C C . ALA A 1 109 ? -16.582 1.914 -1.919 1.00 95.44 109 ALA A C 1
ATOM 824 O O . ALA A 1 109 ? -17.411 2.204 -1.065 1.00 95.44 109 ALA A O 1
ATOM 825 N N . ASN A 1 110 ? -16.917 1.596 -3.172 1.00 96.12 110 ASN A N 1
ATOM 826 C CA . ASN A 1 110 ? -18.300 1.533 -3.643 1.00 96.12 110 ASN A CA 1
ATOM 827 C C . ASN A 1 110 ? -19.042 0.259 -3.206 1.00 96.12 110 ASN A C 1
ATOM 829 O O . ASN A 1 110 ? -20.261 0.221 -3.336 1.00 96.12 110 ASN A O 1
ATOM 833 N N . SER A 1 111 ? -18.335 -0.781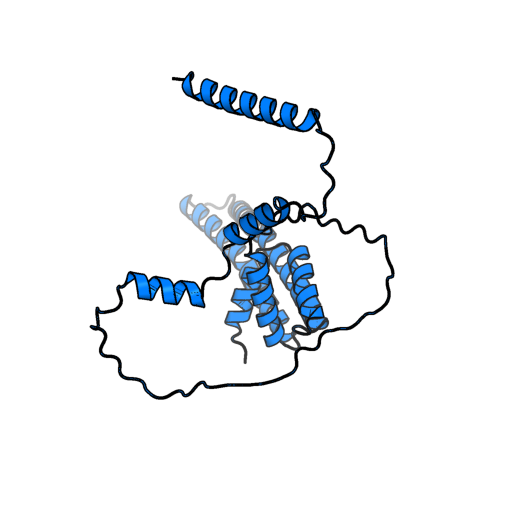 -2.752 1.00 97.19 111 SER A N 1
ATOM 834 C CA . SER A 1 111 ? -18.941 -2.027 -2.265 1.00 97.19 111 SER A CA 1
ATOM 835 C C . SER A 1 111 ? -19.138 -2.069 -0.749 1.00 97.19 111 SER A C 1
ATOM 837 O O . SER A 1 111 ? -19.656 -3.060 -0.261 1.00 97.19 111 SER A O 1
ATOM 839 N N . LEU A 1 112 ? -18.677 -1.053 -0.012 1.00 97.06 112 LEU A N 1
ATOM 840 C CA . LEU A 1 112 ? -18.854 -0.981 1.440 1.00 97.06 112 LEU A CA 1
ATOM 841 C C . LEU A 1 112 ? -20.272 -0.526 1.789 1.00 97.06 112 LEU A C 1
ATOM 843 O O . LEU A 1 112 ? -20.745 0.471 1.238 1.00 97.06 112 LEU A O 1
ATOM 847 N N . ASP A 1 113 ? -20.894 -1.207 2.749 1.00 97.62 113 ASP A N 1
ATOM 848 C CA . ASP A 1 113 ? -22.196 -0.817 3.296 1.00 97.62 113 ASP A CA 1
ATOM 849 C C . ASP A 1 113 ? -22.043 0.388 4.240 1.00 97.62 113 ASP A C 1
ATOM 851 O O . ASP A 1 113 ? -22.786 1.367 4.133 1.00 97.62 113 ASP A O 1
ATOM 855 N N . ASP A 1 114 ? -21.041 0.350 5.128 1.00 96.62 114 ASP A N 1
ATOM 856 C CA . ASP A 1 114 ? -20.684 1.447 6.028 1.00 96.62 114 ASP A CA 1
ATOM 857 C C . ASP A 1 114 ? -19.204 1.860 5.881 1.00 96.62 114 ASP A C 1
ATOM 859 O O . ASP A 1 114 ? -18.318 1.429 6.635 1.00 96.62 114 ASP A O 1
ATOM 863 N N . PRO A 1 115 ? -18.890 2.770 4.938 1.00 95.56 115 PRO A N 1
ATOM 864 C CA . PRO A 1 115 ? -17.528 3.259 4.772 1.00 95.56 115 PRO A CA 1
ATOM 865 C C . PRO A 1 115 ? -17.023 4.052 5.988 1.00 95.56 115 PRO A C 1
ATOM 867 O O . PRO A 1 115 ? -15.808 4.181 6.151 1.00 95.56 115 PRO A O 1
ATOM 870 N N . GLN A 1 116 ? -17.902 4.600 6.840 1.00 95.94 116 GLN A N 1
ATOM 871 C CA . GLN A 1 116 ? -17.478 5.352 8.025 1.00 95.94 116 GLN A CA 1
ATOM 872 C C . GLN A 1 116 ? -17.010 4.412 9.138 1.00 95.94 116 GLN A C 1
ATOM 874 O O . GLN A 1 116 ? -15.919 4.631 9.677 1.00 95.94 116 GLN A O 1
ATOM 879 N N . GLY A 1 117 ? -17.766 3.344 9.410 1.00 96.25 117 GLY A N 1
ATOM 880 C CA . GLY A 1 117 ? -17.384 2.293 10.355 1.00 96.25 117 GLY A CA 1
ATOM 881 C C . GLY A 1 117 ? -16.040 1.656 9.998 1.00 96.25 117 GLY A C 1
ATOM 882 O O . GLY A 1 117 ? -15.171 1.498 10.855 1.00 96.25 117 GLY A O 1
ATOM 883 N N . VAL A 1 118 ? -15.790 1.414 8.706 1.00 96.88 118 VAL A N 1
ATOM 884 C CA . VAL A 1 118 ? -14.503 0.893 8.207 1.00 96.88 118 VAL A CA 1
ATOM 885 C C . VAL A 1 118 ? -13.340 1.844 8.490 1.00 96.88 118 VAL A C 1
ATOM 887 O O . VAL A 1 118 ? -12.284 1.407 8.949 1.00 96.88 118 VAL A O 1
ATOM 890 N N . VAL A 1 119 ? -13.499 3.148 8.234 1.00 96.00 119 VAL A N 1
ATOM 891 C CA . VAL A 1 119 ? -12.440 4.134 8.516 1.00 96.00 119 VAL A CA 1
ATOM 892 C C . VAL A 1 119 ? -12.134 4.188 10.010 1.00 96.00 119 VAL A C 1
ATOM 894 O O . VAL A 1 119 ? -10.962 4.256 10.385 1.00 96.00 119 VAL A O 1
ATOM 897 N N . GLN A 1 120 ? -13.160 4.158 10.862 1.00 96.38 120 GLN A N 1
ATOM 898 C CA . GLN A 1 120 ? -12.984 4.174 12.311 1.00 96.38 120 GLN A CA 1
ATOM 899 C C . GLN A 1 120 ? -12.289 2.901 12.807 1.00 96.38 120 GLN A C 1
ATOM 901 O O . GLN A 1 120 ? -11.269 2.996 13.492 1.00 96.38 120 GLN A O 1
ATOM 906 N N . ALA A 1 121 ? -12.761 1.731 12.376 1.00 97.00 121 ALA A N 1
ATOM 907 C CA . ALA A 1 121 ? -12.152 0.447 12.702 1.00 97.00 121 ALA A CA 1
ATOM 908 C C . ALA A 1 121 ? -10.683 0.395 12.257 1.00 97.00 121 ALA A C 1
ATOM 910 O O . ALA A 1 121 ? -9.810 0.004 13.027 1.00 97.00 121 ALA A O 1
ATOM 911 N N . LEU A 1 122 ? -10.364 0.857 11.044 1.00 95.69 122 LEU A N 1
ATOM 912 C CA . LEU A 1 122 ? -8.984 0.862 10.559 1.00 95.69 122 LEU A CA 1
ATOM 913 C C . LEU A 1 122 ? -8.083 1.872 11.294 1.00 95.69 122 LEU A C 1
ATOM 915 O O . LEU A 1 122 ? -6.878 1.637 11.405 1.00 95.69 122 LEU A O 1
ATOM 919 N N . LYS A 1 123 ? -8.630 2.977 11.821 1.00 95.38 123 LYS A N 1
ATOM 920 C CA . LYS A 1 123 ? -7.882 3.881 12.711 1.00 95.38 123 LYS A CA 1
ATOM 921 C C . LYS A 1 123 ? -7.534 3.180 14.021 1.00 95.38 123 LYS A C 1
ATOM 923 O O . LYS A 1 123 ? -6.361 3.186 14.385 1.00 95.38 123 LYS A O 1
ATOM 928 N N . HIS A 1 124 ? -8.497 2.506 14.654 1.00 95.19 124 HIS A N 1
ATOM 929 C CA . HIS A 1 124 ? -8.246 1.713 15.861 1.00 95.19 124 HIS A CA 1
ATOM 930 C C . HIS A 1 124 ? -7.246 0.582 15.599 1.00 95.19 124 HIS A C 1
ATOM 932 O O . HIS A 1 124 ? -6.336 0.372 16.393 1.00 95.19 124 HIS A O 1
ATOM 938 N N . VAL A 1 125 ? -7.351 -0.107 14.458 1.00 94.56 125 VAL A N 1
ATOM 939 C CA . VAL A 1 125 ? -6.387 -1.131 14.021 1.00 94.56 125 VAL A CA 1
ATOM 940 C C . VAL A 1 125 ? -4.987 -0.534 13.891 1.00 94.56 125 VAL A C 1
ATOM 942 O O . VAL A 1 125 ? -4.035 -1.119 14.390 1.00 94.56 125 VAL A O 1
ATOM 945 N N . ASN A 1 126 ? -4.838 0.629 13.252 1.00 92.88 126 ASN A N 1
ATOM 946 C CA . ASN A 1 126 ? -3.541 1.287 13.092 1.00 92.88 126 ASN A CA 1
ATOM 947 C C . ASN A 1 126 ? -2.973 1.796 14.427 1.00 92.88 126 ASN A C 1
ATOM 949 O O . ASN A 1 126 ? -1.765 1.759 14.633 1.00 92.88 126 ASN A O 1
ATOM 953 N N . GLU A 1 127 ? -3.821 2.258 15.344 1.00 93.38 127 GLU A N 1
ATOM 954 C CA . GLU A 1 127 ? -3.413 2.617 16.705 1.00 93.38 127 GLU A CA 1
ATOM 955 C C . GLU A 1 127 ? -2.962 1.379 17.491 1.00 93.38 127 GLU A C 1
ATOM 957 O O . GLU A 1 127 ? -1.852 1.375 18.024 1.00 93.38 127 GLU A O 1
ATOM 962 N N . LYS A 1 128 ? -3.749 0.296 17.473 1.00 91.94 128 LYS A N 1
ATOM 963 C CA . LYS A 1 128 ? -3.420 -0.994 18.104 1.00 91.94 128 LYS A CA 1
ATOM 964 C C . LYS A 1 128 ? -2.141 -1.606 17.530 1.00 91.94 128 LYS A C 1
ATOM 966 O O . LYS A 1 128 ? -1.306 -2.078 18.289 1.00 91.94 128 LYS A O 1
ATOM 971 N N . ALA A 1 129 ? -1.950 -1.546 16.214 1.00 88.88 129 ALA A N 1
ATOM 972 C CA . ALA A 1 129 ? -0.777 -2.098 15.536 1.00 88.88 129 ALA A CA 1
ATOM 973 C C . ALA A 1 129 ? 0.491 -1.234 15.690 1.00 88.88 129 ALA A C 1
ATOM 975 O O . ALA A 1 129 ? 1.590 -1.685 15.365 1.00 88.88 129 ALA A O 1
ATOM 976 N N . ARG A 1 130 ? 0.358 0.021 16.141 1.00 84.69 130 ARG A N 1
ATOM 977 C CA . ARG A 1 130 ? 1.486 0.909 16.476 1.00 84.69 130 ARG A CA 1
ATOM 978 C C . ARG A 1 130 ? 1.969 0.752 17.902 1.00 84.69 130 ARG A C 1
ATOM 980 O O . ARG A 1 130 ? 3.118 1.098 18.179 1.00 84.69 130 ARG A O 1
ATOM 987 N N . LEU A 1 131 ? 1.108 0.284 18.800 1.00 80.69 131 LEU A N 1
ATOM 988 C CA . LEU A 1 131 ? 1.565 -0.095 20.122 1.00 80.69 131 LEU A CA 1
ATOM 989 C C . LEU A 1 131 ? 2.597 -1.209 19.927 1.00 80.69 131 LEU A C 1
ATOM 991 O O . LEU A 1 131 ? 2.333 -2.132 19.154 1.00 80.69 131 LEU A O 1
ATOM 995 N N . PRO A 1 132 ? 3.790 -1.106 20.544 1.00 67.62 132 PRO A N 1
ATOM 996 C CA . PRO A 1 132 ? 4.738 -2.202 20.521 1.00 67.62 132 PRO A CA 1
ATOM 997 C C . PRO A 1 132 ? 3.984 -3.395 21.088 1.00 67.62 132 PRO A C 1
ATOM 999 O O . PRO A 1 132 ? 3.643 -3.393 22.270 1.00 67.62 132 PRO A O 1
ATOM 1002 N N . MET A 1 133 ? 3.639 -4.351 20.220 1.00 56.72 133 MET A N 1
ATOM 1003 C CA . MET A 1 133 ? 3.178 -5.663 20.641 1.00 56.72 133 MET A CA 1
ATOM 1004 C C . MET A 1 133 ? 4.286 -6.169 21.549 1.00 56.72 133 MET A C 1
ATOM 1006 O O . MET A 1 133 ? 5.353 -6.553 21.071 1.00 56.72 133 MET A O 1
ATOM 1010 N N . GLY A 1 134 ? 4.091 -6.015 22.857 1.00 52.41 134 GLY A N 1
ATOM 1011 C CA . GLY A 1 134 ? 4.975 -6.571 23.855 1.00 52.41 134 GLY A CA 1
ATOM 1012 C C . GLY A 1 134 ? 4.904 -8.065 23.651 1.00 52.41 134 GLY A C 1
ATOM 1013 O O . GLY A 1 134 ? 3.915 -8.663 24.042 1.00 52.41 134 GLY A O 1
ATOM 1014 N N . ASP A 1 135 ? 5.888 -8.591 22.930 1.00 49.75 135 ASP A N 1
ATOM 1015 C CA . ASP A 1 135 ? 6.191 -10.005 22.768 1.00 49.75 135 ASP A CA 1
ATOM 1016 C C . ASP A 1 135 ? 4.940 -10.913 22.765 1.00 49.75 135 ASP A C 1
ATOM 1018 O O . ASP A 1 135 ? 4.719 -11.712 23.668 1.00 49.75 135 ASP A O 1
ATOM 1022 N N . GLU A 1 136 ? 4.083 -10.788 21.742 1.00 51.84 136 GLU A N 1
ATOM 1023 C CA . GLU A 1 136 ? 2.925 -11.683 21.518 1.00 51.84 136 GLU A CA 1
ATOM 1024 C C . GLU A 1 136 ? 3.349 -13.111 21.090 1.00 51.84 136 GLU A C 1
ATOM 1026 O O . GLU A 1 136 ? 2.553 -13.878 20.547 1.00 51.84 136 GLU A O 1
ATOM 1031 N N . SER A 1 137 ? 4.604 -13.492 21.342 1.00 51.66 137 SER A N 1
ATOM 1032 C CA . SER A 1 137 ? 5.144 -14.835 21.125 1.00 51.66 137 SER A CA 1
ATOM 1033 C C . SER A 1 137 ? 4.491 -15.903 22.014 1.00 51.66 137 SER A C 1
ATOM 1035 O O . SER A 1 137 ? 4.663 -17.084 21.732 1.00 51.66 137 SER A O 1
ATOM 1037 N N . ASP A 1 138 ? 3.737 -15.517 23.053 1.00 46.88 138 ASP A N 1
ATOM 1038 C CA . ASP A 1 138 ? 3.265 -16.446 24.095 1.00 46.88 138 ASP A CA 1
ATOM 1039 C C . ASP A 1 138 ? 1.739 -16.659 24.149 1.00 46.88 138 ASP A C 1
ATOM 1041 O O . ASP A 1 138 ? 1.242 -17.420 24.973 1.00 46.88 138 ASP A O 1
ATOM 1045 N N . PHE A 1 139 ? 0.959 -16.054 23.244 1.00 48.44 139 PHE A N 1
ATOM 1046 C CA . PHE A 1 139 ? -0.483 -16.333 23.127 1.00 48.44 139 PHE A CA 1
ATOM 1047 C C . PHE A 1 139 ? -0.774 -17.357 22.017 1.00 48.44 139 PHE A C 1
ATOM 1049 O O . PHE A 1 139 ? -1.597 -17.143 21.126 1.00 48.44 139 PHE A O 1
ATOM 1056 N N . SER A 1 140 ? -0.127 -18.525 22.093 1.00 41.47 140 SER A N 1
ATOM 1057 C CA . SER A 1 140 ? -0.760 -19.748 21.587 1.00 41.47 140 SER A CA 1
ATOM 1058 C C . SER A 1 140 ? -1.863 -20.120 22.571 1.00 41.47 140 SER A C 1
ATOM 1060 O O . SER A 1 140 ? -1.637 -20.840 23.538 1.00 41.47 140 SER A O 1
ATOM 1062 N N . VAL A 1 141 ? -3.065 -19.583 22.357 1.00 49.47 141 VAL A N 1
ATOM 1063 C CA . VAL A 1 141 ? -4.263 -20.108 23.015 1.00 49.47 141 VAL A CA 1
ATOM 1064 C C . VAL A 1 141 ? -4.524 -21.475 22.402 1.00 49.47 141 VAL A C 1
ATOM 1066 O O . VAL A 1 141 ? -5.199 -21.593 21.376 1.00 49.47 141 VAL A O 1
ATOM 1069 N N . ASP A 1 142 ? -3.961 -22.506 23.028 1.00 40.47 142 ASP A N 1
ATOM 1070 C CA . ASP A 1 142 ? -4.474 -23.861 22.913 1.00 40.47 142 ASP A CA 1
ATOM 1071 C C . ASP A 1 142 ? -5.971 -23.797 23.224 1.00 40.47 142 ASP A C 1
ATOM 1073 O O . ASP A 1 142 ? -6.406 -23.605 24.360 1.00 40.47 142 ASP A O 1
ATOM 1077 N N . SER A 1 143 ? -6.779 -23.890 22.170 1.00 47.25 143 SER A N 1
ATOM 1078 C CA . SER A 1 143 ? -8.238 -23.933 22.232 1.00 47.25 143 SER A CA 1
ATOM 1079 C C . SER A 1 143 ? -8.699 -25.313 22.708 1.00 47.25 143 SER A C 1
ATOM 1081 O O 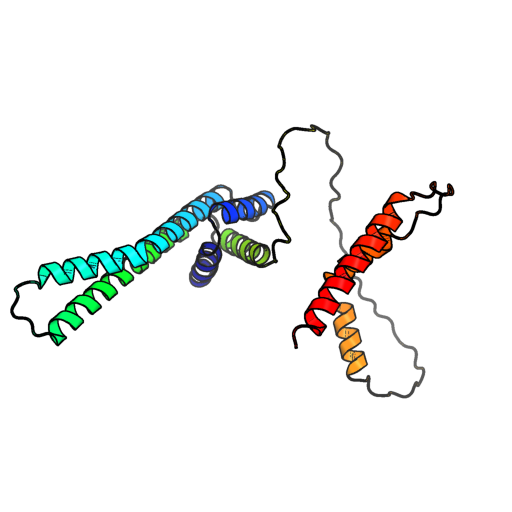. SER A 1 143 ? -9.443 -26.010 22.022 1.00 47.25 143 SER A O 1
ATOM 1083 N N . GLN A 1 144 ? -8.222 -25.724 23.882 1.00 47.12 144 GLN A N 1
ATOM 1084 C CA . GLN A 1 144 ? -8.652 -26.915 24.601 1.00 47.12 144 GLN A CA 1
ATOM 1085 C C . GLN A 1 144 ? -8.598 -26.660 26.109 1.00 47.12 144 GLN A C 1
ATOM 1087 O O . GLN A 1 144 ? -7.707 -27.163 26.775 1.00 47.12 144 GLN A O 1
ATOM 1092 N N . PHE A 1 145 ? -9.542 -25.893 26.659 1.00 48.84 145 PHE A N 1
ATOM 1093 C CA . PHE A 1 145 ? -10.289 -26.276 27.868 1.00 48.84 145 PHE A CA 1
ATOM 1094 C C . PHE A 1 145 ? -11.257 -25.173 28.314 1.00 48.84 145 PHE A C 1
ATOM 1096 O O . PHE A 1 145 ? -10.977 -23.988 28.172 1.00 48.84 145 PHE A O 1
ATOM 1103 N N . ALA A 1 146 ? -12.323 -25.621 28.978 1.00 41.84 146 ALA A N 1
ATOM 1104 C CA . ALA A 1 146 ? -13.187 -24.870 29.888 1.00 41.84 146 ALA A CA 1
ATOM 1105 C C . ALA A 1 146 ? -14.344 -24.061 29.270 1.00 41.84 146 ALA A C 1
ATOM 1107 O O . ALA A 1 146 ? -14.368 -22.835 29.222 1.00 41.84 146 ALA A O 1
ATOM 1108 N N . GLU A 1 147 ? -15.391 -24.811 28.937 1.00 51.06 147 GLU A N 1
ATOM 1109 C CA . GLU A 1 147 ? -16.768 -24.464 29.287 1.00 51.06 147 GLU A CA 1
ATOM 1110 C C . GLU A 1 147 ? -16.852 -24.052 30.778 1.00 51.06 147 GLU A C 1
ATOM 1112 O O . GLU A 1 147 ? -16.615 -24.870 31.667 1.00 51.06 147 GLU A O 1
ATOM 1117 N N . ILE A 1 148 ? -17.152 -22.778 31.060 1.00 51.41 148 ILE A N 1
ATOM 1118 C CA . ILE A 1 148 ? -17.552 -22.265 32.385 1.00 51.41 148 ILE A CA 1
ATOM 1119 C C . ILE A 1 148 ? -18.719 -21.284 32.165 1.00 51.41 148 ILE A C 1
ATOM 1121 O O . ILE A 1 148 ? -18.667 -20.489 31.223 1.00 51.41 148 ILE A O 1
ATOM 1125 N N . PRO A 1 149 ? -19.795 -21.346 32.976 1.00 52.28 149 PRO A N 1
ATOM 1126 C CA . PRO A 1 149 ? -21.057 -20.694 32.666 1.00 52.28 149 PRO A CA 1
ATOM 1127 C C . PRO A 1 149 ? -21.073 -19.203 33.021 1.00 52.28 149 PRO A C 1
ATOM 1129 O O . PRO A 1 149 ? -20.293 -18.704 33.830 1.00 52.28 149 PRO A O 1
ATOM 1132 N N . ALA A 1 150 ? -22.030 -18.521 32.395 1.00 53.50 150 ALA A N 1
ATOM 1133 C CA . ALA A 1 150 ? -22.334 -17.104 32.498 1.00 53.50 150 ALA A CA 1
ATOM 1134 C C . ALA A 1 150 ? -22.338 -16.545 33.934 1.00 53.50 150 ALA A C 1
ATOM 1136 O O . ALA A 1 150 ? -23.091 -17.004 34.791 1.00 53.50 150 ALA A O 1
ATOM 1137 N N . ALA A 1 151 ? -21.587 -15.461 34.143 1.00 45.28 151 ALA A N 1
ATOM 1138 C CA . ALA A 1 151 ? -21.783 -14.542 35.257 1.00 45.28 151 ALA A CA 1
ATOM 1139 C C . ALA A 1 151 ? -21.484 -13.097 34.817 1.00 45.28 151 ALA A C 1
ATOM 1141 O O . ALA A 1 151 ? -20.339 -12.700 34.637 1.00 45.28 151 ALA A O 1
ATOM 1142 N N . SER A 1 152 ? -22.575 -12.348 34.652 1.00 45.38 152 SER A N 1
ATOM 1143 C CA . SER A 1 152 ? -22.754 -10.932 34.995 1.00 45.38 152 SER A CA 1
ATOM 1144 C C . SER A 1 152 ? -21.773 -9.894 34.436 1.00 45.38 152 SER A C 1
ATOM 1146 O O . SER A 1 152 ? -20.740 -9.575 35.019 1.00 45.38 152 SER A O 1
ATOM 1148 N N . SER A 1 153 ? -22.216 -9.251 33.357 1.00 48.97 153 SER A N 1
ATOM 1149 C CA . SER A 1 153 ? -21.754 -7.946 32.884 1.00 48.97 153 SER A CA 1
ATOM 1150 C C . SER A 1 153 ? -21.951 -6.849 33.943 1.00 48.97 153 SER A C 1
ATOM 1152 O O . SER A 1 153 ? -23.052 -6.734 34.483 1.00 48.97 153 SER A O 1
ATOM 1154 N N . PRO A 1 154 ? -20.973 -5.960 34.183 1.00 50.94 154 PRO A N 1
ATOM 1155 C CA . PRO A 1 154 ? -21.257 -4.647 34.734 1.00 50.94 154 PRO A CA 1
ATOM 1156 C C . PRO A 1 154 ? -21.567 -3.682 33.582 1.00 50.94 154 PRO A C 1
ATOM 1158 O O . PRO A 1 154 ? -20.682 -3.147 32.915 1.00 50.94 154 PRO A O 1
ATOM 1161 N N . SER A 1 155 ? -22.857 -3.474 33.344 1.00 46.44 155 SER A N 1
ATOM 1162 C CA . SER A 1 155 ? -23.393 -2.340 32.594 1.00 46.44 155 SER A CA 1
ATOM 1163 C C . SER A 1 155 ? -22.964 -1.029 33.257 1.00 46.44 155 SER A C 1
ATOM 1165 O O . SER A 1 155 ? -23.310 -0.770 34.408 1.00 46.44 155 SER A O 1
ATOM 1167 N N . SER A 1 156 ? -22.211 -0.203 32.529 1.00 40.62 156 SER A N 1
ATOM 1168 C CA . SER A 1 156 ? -21.913 1.179 32.917 1.00 40.62 156 SER A CA 1
ATOM 1169 C C . SER A 1 156 ? -22.911 2.110 32.239 1.00 40.62 156 SER A C 1
ATOM 1171 O O . SER A 1 156 ? -22.600 2.755 31.244 1.00 40.62 156 SER A O 1
ATOM 1173 N N . ASP A 1 157 ? -24.119 2.143 32.789 1.00 40.44 157 ASP A N 1
ATOM 1174 C CA . ASP A 1 157 ? -25.020 3.281 32.652 1.00 40.44 157 ASP A CA 1
ATOM 1175 C C . ASP A 1 157 ? -24.888 4.157 33.900 1.00 40.44 157 ASP A C 1
ATOM 1177 O O . ASP A 1 157 ? -24.681 3.647 35.002 1.00 40.44 157 ASP A O 1
ATOM 1181 N N . THR A 1 158 ? -25.134 5.458 33.720 1.00 38.81 158 THR A N 1
ATOM 1182 C CA . THR A 1 158 ? -25.433 6.491 34.739 1.00 38.81 158 THR A CA 1
ATOM 1183 C C . THR A 1 158 ? -24.375 7.590 34.883 1.00 38.81 158 THR A C 1
ATOM 1185 O O . THR A 1 158 ? -23.419 7.507 35.645 1.00 38.81 158 THR A O 1
ATOM 1188 N N . SER A 1 159 ? -24.633 8.674 34.143 1.00 44.12 159 SER A N 1
ATOM 1189 C CA . SER A 1 159 ? -24.960 10.004 34.680 1.00 44.12 159 SER A CA 1
ATOM 1190 C C . SER A 1 159 ? -24.187 10.497 35.912 1.00 44.12 159 SER A C 1
ATOM 1192 O O . SER A 1 159 ? -24.373 9.995 37.016 1.00 44.12 159 SER A O 1
ATOM 1194 N N . SER A 1 160 ? -23.483 11.623 35.777 1.00 37.41 160 SER A N 1
ATOM 1195 C CA . SER A 1 160 ? -23.894 12.898 36.395 1.00 37.41 160 SER A CA 1
ATOM 1196 C C . SER A 1 160 ? -22.758 13.908 36.308 1.00 37.41 160 SER A C 1
ATOM 1198 O O . SER A 1 160 ? -21.734 13.826 36.981 1.00 37.41 160 SER A O 1
ATOM 1200 N N . GLN A 1 161 ? -22.998 14.908 35.474 1.00 49.22 161 GLN A N 1
ATOM 1201 C CA . GLN A 1 161 ? -22.353 16.205 35.492 1.00 49.22 161 GLN A CA 1
ATOM 1202 C C . GLN A 1 161 ? -22.569 16.845 36.874 1.00 49.22 161 GLN A C 1
ATOM 1204 O O . GLN A 1 161 ? -23.654 17.335 37.171 1.00 49.22 161 GLN A O 1
ATOM 1209 N N . VAL A 1 162 ? -21.540 16.844 37.723 1.00 42.25 162 VAL A N 1
ATOM 1210 C CA . VAL A 1 162 ? -21.526 17.615 38.972 1.00 42.25 162 VAL A CA 1
ATOM 1211 C C . VAL A 1 162 ? -20.476 18.710 38.838 1.00 42.25 162 VAL A C 1
ATOM 1213 O O . VAL A 1 162 ? -19.274 18.469 38.907 1.00 42.25 162 VAL A O 1
ATOM 1216 N N . GLN A 1 163 ? -20.952 19.935 38.615 1.00 53.41 163 GLN A N 1
ATOM 1217 C CA . GLN A 1 163 ? -20.190 21.146 38.906 1.00 53.41 163 GLN A CA 1
ATOM 1218 C C . GLN A 1 163 ? -19.960 21.243 40.419 1.00 53.41 163 GLN A C 1
ATOM 1220 O O . GLN A 1 163 ? -20.935 21.192 41.170 1.00 53.41 163 GLN A O 1
ATOM 1225 N N . PRO A 1 164 ? -18.740 21.540 40.886 1.00 50.53 164 PRO A N 1
ATOM 1226 C CA . PRO A 1 164 ? -18.553 22.188 42.166 1.00 50.53 164 PRO A CA 1
ATOM 1227 C C . PRO A 1 164 ? -18.483 23.700 41.937 1.00 50.53 164 PRO A C 1
ATOM 1229 O O . PRO A 1 164 ? -17.488 24.246 41.459 1.00 50.53 164 PRO A O 1
ATOM 1232 N N . ARG A 1 165 ? -19.572 24.380 42.293 1.00 49.03 165 ARG A N 1
ATOM 1233 C CA . ARG A 1 165 ? -19.555 25.795 42.653 1.00 49.03 165 ARG A CA 1
ATOM 1234 C C . ARG A 1 165 ? -19.311 25.852 44.156 1.00 49.03 165 ARG A C 1
ATOM 1236 O O . ARG A 1 165 ? -20.198 25.490 44.921 1.00 49.03 165 ARG A O 1
ATOM 1243 N N . THR A 1 166 ? -18.155 26.351 44.574 1.00 43.06 166 THR A N 1
ATOM 1244 C CA . THR A 1 166 ? -17.955 26.793 45.958 1.00 43.06 166 THR A CA 1
ATOM 1245 C C . THR A 1 166 ? -17.293 28.159 45.974 1.00 43.06 166 THR A C 1
ATOM 1247 O O . THR A 1 166 ? -16.224 28.387 45.413 1.00 43.06 166 THR A O 1
ATOM 1250 N N . GLN A 1 167 ? -18.027 29.080 46.588 1.00 48.19 167 GLN A N 1
ATOM 1251 C CA . GLN A 1 167 ? -17.631 30.427 46.948 1.00 48.19 167 GLN A CA 1
ATOM 1252 C C . GLN A 1 167 ? -16.581 30.396 48.065 1.00 48.19 167 GLN A C 1
ATOM 1254 O O . GLN A 1 167 ? -16.733 29.661 49.031 1.00 48.19 167 GLN A O 1
ATOM 1259 N N . GLY A 1 168 ? -15.586 31.274 47.930 1.00 49.91 168 GLY A N 1
ATOM 1260 C CA . GLY A 1 168 ? -15.139 32.198 48.973 1.00 49.91 168 GLY A CA 1
ATOM 1261 C C . GLY A 1 168 ? -14.581 31.639 50.283 1.00 49.91 168 GLY A C 1
ATOM 1262 O O . GLY A 1 168 ? -15.328 31.348 51.206 1.00 49.91 168 GLY A O 1
ATOM 1263 N N . SER A 1 169 ? -13.265 31.764 50.445 1.00 45.88 169 SER A N 1
ATOM 1264 C CA . SER A 1 169 ? -12.690 32.295 51.685 1.00 45.88 169 SER A CA 1
ATOM 1265 C C . SER A 1 169 ? -11.345 32.947 51.382 1.00 45.88 169 SER A C 1
ATOM 1267 O O . SER A 1 169 ? -10.353 32.292 51.076 1.00 45.88 169 SER A O 1
ATOM 1269 N N . THR A 1 170 ? -11.349 34.274 51.442 1.00 46.78 170 THR A N 1
ATOM 1270 C CA . THR A 1 170 ? -10.180 35.140 51.539 1.00 46.78 170 THR A CA 1
ATOM 1271 C C . THR A 1 170 ? -9.302 34.701 52.707 1.00 46.78 170 THR A C 1
ATOM 1273 O O . THR A 1 170 ? -9.644 34.911 53.867 1.00 46.78 170 THR A O 1
ATOM 1276 N N . THR A 1 171 ? -8.145 34.128 52.412 1.00 48.78 171 THR A N 1
ATOM 1277 C CA . THR A 1 171 ? -6.974 34.241 53.280 1.00 48.78 171 THR A CA 1
ATOM 1278 C C . THR A 1 171 ? -5.874 34.772 52.385 1.00 48.78 171 THR A C 1
ATOM 1280 O O . THR A 1 171 ? -5.527 34.163 51.377 1.00 48.78 171 THR A O 1
ATOM 1283 N N . ALA A 1 172 ? -5.451 35.999 52.677 1.00 50.44 172 ALA A N 1
ATOM 1284 C CA . ALA A 1 172 ? -4.402 36.691 51.959 1.00 50.44 172 ALA A CA 1
ATOM 1285 C C . ALA A 1 172 ? -3.086 35.948 52.193 1.00 50.44 172 ALA A C 1
ATOM 1287 O O . ALA A 1 172 ? -2.365 36.228 53.145 1.00 50.44 172 ALA A O 1
ATOM 1288 N N . GLU A 1 173 ? -2.797 34.979 51.331 1.00 52.69 173 GLU A N 1
ATOM 1289 C CA . GLU A 1 173 ? -1.484 34.371 51.235 1.00 52.69 173 GLU A CA 1
ATOM 1290 C C . GLU A 1 173 ? -0.818 34.883 49.960 1.00 52.69 173 GLU A C 1
ATOM 1292 O O . GLU A 1 173 ? -1.393 34.907 48.871 1.00 52.69 173 GLU A O 1
ATOM 1297 N N . ILE A 1 174 ? 0.377 35.421 50.160 1.00 53.25 174 ILE A N 1
ATOM 1298 C CA . ILE A 1 174 ? 1.185 36.177 49.212 1.00 53.25 174 ILE A CA 1
ATOM 1299 C C . ILE A 1 174 ? 1.281 35.402 47.892 1.00 53.25 174 ILE A C 1
ATOM 1301 O O . ILE A 1 174 ? 1.903 34.342 47.835 1.00 53.25 174 ILE A O 1
ATOM 1305 N N . GLN A 1 175 ? 0.669 35.943 46.832 1.00 52.59 175 GLN A N 1
ATOM 1306 C CA . GLN A 1 175 ? 0.730 35.408 45.473 1.00 52.59 175 GLN A CA 1
ATOM 1307 C C . GLN A 1 175 ? 2.175 35.446 44.961 1.00 52.59 175 GLN A C 1
ATOM 1309 O O . GLN A 1 175 ? 2.597 36.373 44.272 1.00 52.59 175 GLN A O 1
ATOM 1314 N N . LYS A 1 176 ? 2.948 34.408 45.280 1.00 64.06 176 LYS A N 1
ATOM 1315 C CA . LYS A 1 176 ? 4.047 33.989 44.417 1.00 64.06 176 LYS A CA 1
ATOM 1316 C C . LYS A 1 176 ? 3.383 33.445 43.163 1.00 64.06 176 LYS A C 1
ATOM 1318 O O . LYS A 1 176 ? 2.590 32.510 43.245 1.00 64.06 176 LYS A O 1
ATOM 1323 N N . SER A 1 177 ? 3.656 34.075 42.025 1.00 70.25 177 SER A N 1
ATOM 1324 C CA . SER A 1 177 ? 3.271 33.538 40.725 1.00 70.25 177 SER A CA 1
ATOM 1325 C C . SER A 1 177 ? 3.636 32.050 40.695 1.00 70.25 177 SER A C 1
ATOM 1327 O O . SER A 1 177 ? 4.766 31.713 41.070 1.00 70.25 177 SER A O 1
ATOM 1329 N N . PRO A 1 178 ? 2.689 31.156 40.344 1.00 72.38 178 PRO A N 1
ATOM 1330 C CA . PRO A 1 178 ? 2.956 29.727 40.335 1.00 72.38 178 PRO A CA 1
ATOM 1331 C C . PRO A 1 178 ? 4.203 29.500 39.492 1.00 72.38 178 PRO A C 1
ATOM 1333 O O . PRO A 1 178 ? 4.318 30.002 38.370 1.00 72.38 178 PRO A O 1
ATOM 1336 N N . SER A 1 179 ? 5.186 28.823 40.084 1.00 82.25 179 SER A N 1
ATOM 1337 C CA . SER A 1 179 ? 6.409 28.486 39.375 1.00 82.25 179 SER A CA 1
ATOM 1338 C C . SER A 1 179 ? 6.010 27.752 38.101 1.00 82.25 179 SER A C 1
ATOM 1340 O O . SER A 1 179 ? 5.116 26.906 38.138 1.00 82.25 179 SER A O 1
ATOM 1342 N N . LYS A 1 180 ? 6.679 28.018 36.974 1.00 85.31 180 LYS A N 1
ATOM 1343 C CA . LYS A 1 180 ? 6.461 27.240 35.739 1.00 85.31 180 LYS A CA 1
ATOM 1344 C C . LYS A 1 180 ? 6.524 25.729 36.002 1.00 85.31 180 LYS A C 1
ATOM 1346 O O . LYS A 1 180 ? 5.842 24.953 35.345 1.00 85.31 180 LYS A O 1
ATOM 1351 N N . TRP A 1 181 ? 7.303 25.312 37.001 1.00 87.50 181 TRP A N 1
ATOM 1352 C CA . TRP A 1 181 ? 7.367 23.924 37.452 1.00 87.50 181 TRP A CA 1
ATOM 1353 C C . TRP A 1 181 ? 6.090 23.416 38.124 1.00 87.50 181 TRP A C 1
ATOM 1355 O O . TRP A 1 181 ? 5.774 22.238 37.985 1.00 87.50 181 TRP A O 1
ATOM 1365 N N . ASP A 1 182 ? 5.350 24.262 38.836 1.00 86.62 182 ASP A N 1
ATOM 1366 C CA . ASP A 1 182 ? 4.071 23.885 39.445 1.00 86.62 182 ASP A CA 1
ATOM 1367 C C . ASP A 1 182 ? 2.977 23.749 38.387 1.00 86.62 182 ASP A C 1
ATOM 1369 O O . ASP A 1 182 ? 2.191 22.808 38.443 1.00 86.62 182 ASP A O 1
ATOM 1373 N N . GLU A 1 183 ? 2.995 24.598 37.357 1.00 86.44 183 GLU A N 1
ATOM 1374 C CA . GLU A 1 183 ? 2.102 24.464 36.204 1.00 86.44 183 GLU A CA 1
ATOM 1375 C C . GLU A 1 183 ? 2.383 23.173 35.413 1.00 86.44 183 GLU A C 1
ATOM 1377 O O . GLU A 1 183 ? 1.461 22.412 35.120 1.00 86.44 183 GLU A O 1
ATOM 1382 N N . ILE A 1 184 ? 3.659 22.855 35.149 1.00 79.56 184 ILE A N 1
ATOM 1383 C CA . ILE A 1 184 ? 4.055 21.593 34.496 1.00 79.56 184 ILE A CA 1
ATOM 1384 C C . ILE A 1 184 ? 3.636 20.382 35.339 1.00 79.56 184 ILE A C 1
ATOM 1386 O O . ILE A 1 184 ? 3.142 19.394 34.793 1.00 79.56 184 ILE A O 1
ATOM 1390 N N . ARG A 1 185 ? 3.798 20.443 36.667 1.00 83.69 185 ARG A N 1
ATOM 1391 C CA . ARG A 1 185 ? 3.386 19.355 37.566 1.00 83.69 185 ARG A CA 1
ATOM 1392 C C . ARG A 1 185 ? 1.869 19.171 37.587 1.00 83.69 185 ARG A C 1
ATOM 1394 O O . ARG A 1 185 ? 1.425 18.033 37.477 1.00 83.69 185 ARG A O 1
ATOM 1401 N N . ALA A 1 186 ? 1.092 20.252 37.639 1.00 86.19 186 ALA A N 1
ATOM 1402 C CA . ALA A 1 186 ? -0.371 20.199 37.608 1.00 86.19 186 ALA A CA 1
ATOM 1403 C C . ALA A 1 186 ? -0.925 19.704 36.258 1.00 86.19 186 ALA A C 1
ATOM 1405 O O . ALA A 1 186 ? -1.947 19.016 36.207 1.00 86.19 186 ALA A O 1
ATOM 1406 N N . LEU A 1 187 ? -0.251 20.025 35.149 1.00 79.19 187 LEU A N 1
ATOM 1407 C CA . LEU A 1 187 ? -0.621 19.521 33.826 1.00 79.19 187 LEU A CA 1
ATOM 1408 C C . LEU A 1 187 ? -0.268 18.039 33.656 1.00 79.19 187 LEU A C 1
ATOM 1410 O O . LEU A 1 187 ? -1.082 17.286 33.122 1.00 79.19 187 LEU A O 1
ATOM 1414 N N . ASN A 1 188 ? 0.900 17.606 34.142 1.00 76.50 188 ASN A N 1
ATOM 1415 C CA . ASN A 1 188 ? 1.300 16.200 34.084 1.00 76.50 188 ASN A CA 1
ATOM 1416 C C . ASN A 1 188 ? 0.464 15.317 35.018 1.00 76.50 188 ASN A C 1
ATOM 1418 O O . ASN A 1 188 ? 0.080 14.228 34.605 1.00 76.50 188 ASN A O 1
ATOM 1422 N N . SER A 1 189 ? 0.115 15.770 36.226 1.00 79.62 189 SER A N 1
ATOM 1423 C CA . SER A 1 189 ? -0.682 14.960 37.161 1.00 79.62 189 SER A CA 1
ATOM 1424 C C . SER A 1 189 ? -2.091 14.657 36.647 1.00 79.62 189 SER A C 1
ATOM 1426 O O . SER A 1 189 ? -2.647 13.616 36.972 1.00 79.62 189 SER A O 1
ATOM 1428 N N . ASN A 1 190 ? -2.663 15.549 35.832 1.00 74.50 190 ASN A N 1
ATOM 1429 C CA . ASN A 1 190 ? -4.031 15.411 35.330 1.00 74.50 190 ASN A CA 1
ATOM 1430 C C . ASN A 1 190 ? -4.131 14.731 33.955 1.00 74.50 190 ASN A C 1
ATOM 1432 O O . ASN A 1 190 ? -5.235 14.382 33.541 1.00 74.50 190 ASN A O 1
ATOM 1436 N N . LYS A 1 191 ? -3.023 14.585 33.213 1.00 67.94 191 LYS A N 1
ATOM 1437 C CA . LYS A 1 191 ? -3.046 14.093 31.820 1.00 67.94 191 LYS A CA 1
ATOM 1438 C C . LYS A 1 191 ? -2.035 13.002 31.496 1.00 67.94 191 LYS A C 1
ATOM 1440 O O . LYS A 1 191 ? -2.119 12.447 30.403 1.00 67.94 191 LYS A O 1
ATOM 1445 N N . ALA A 1 192 ? -1.080 12.701 32.372 1.00 68.69 192 ALA A N 1
ATOM 1446 C CA . ALA A 1 192 ? -0.123 11.644 32.093 1.00 68.69 192 ALA A CA 1
ATOM 1447 C C . ALA A 1 192 ? -0.797 10.275 32.307 1.00 68.69 192 ALA A C 1
ATOM 1449 O O . ALA A 1 192 ? -1.156 9.958 33.444 1.00 68.69 192 ALA A O 1
ATOM 1450 N N . PRO A 1 193 ? -0.978 9.445 31.260 1.00 72.56 193 PRO A N 1
ATOM 1451 C CA . PRO A 1 193 ? -1.258 8.032 31.473 1.00 72.56 193 PRO A CA 1
ATOM 1452 C C . PRO A 1 193 ? -0.125 7.446 32.322 1.00 72.56 193 PRO A C 1
ATOM 1454 O O . PRO A 1 193 ? 1.035 7.833 32.152 1.00 72.56 193 PRO A O 1
ATOM 1457 N N . VAL A 1 194 ? -0.461 6.543 33.248 1.00 76.38 194 VAL A N 1
ATOM 1458 C CA . VAL A 1 194 ? 0.522 5.840 34.086 1.00 76.38 194 VAL A CA 1
ATOM 1459 C C . VAL A 1 194 ? 1.605 5.289 33.160 1.00 76.38 194 VAL A C 1
ATOM 1461 O O . VAL A 1 194 ? 1.315 4.484 32.275 1.00 76.38 194 VAL A O 1
ATOM 1464 N N . SER A 1 195 ? 2.833 5.799 33.296 1.00 80.75 195 SER A N 1
ATOM 1465 C CA . SER A 1 195 ? 3.946 5.405 32.430 1.00 80.75 195 SER A CA 1
ATOM 1466 C C . SER A 1 195 ? 4.089 3.885 32.475 1.00 80.75 195 SER A C 1
ATOM 1468 O O . SER A 1 195 ? 3.988 3.296 33.552 1.00 80.75 195 SER A O 1
ATOM 1470 N N . SER A 1 196 ? 4.338 3.228 31.338 1.00 73.94 196 SER A N 1
ATOM 1471 C CA . SER A 1 196 ? 4.502 1.764 31.309 1.00 73.94 196 SER A CA 1
ATOM 1472 C C . SER A 1 196 ? 5.602 1.290 32.270 1.00 73.94 196 SER A C 1
ATOM 1474 O O . SER A 1 196 ? 5.498 0.218 32.863 1.00 73.94 196 SER A O 1
ATOM 1476 N N . TRP A 1 197 ? 6.609 2.138 32.498 1.00 81.62 197 TRP A N 1
ATOM 1477 C CA . TRP A 1 197 ? 7.658 1.933 33.493 1.00 81.62 197 TRP A CA 1
ATOM 1478 C C . TRP A 1 197 ? 7.154 1.950 34.937 1.00 81.62 197 TRP A C 1
ATOM 1480 O O . TRP A 1 197 ? 7.667 1.208 35.772 1.00 81.62 197 TRP A O 1
ATOM 1490 N N . ASP A 1 198 ? 6.156 2.775 35.234 1.00 82.75 198 ASP A N 1
ATOM 1491 C CA . ASP A 1 198 ? 5.560 2.881 36.565 1.00 82.75 198 ASP A CA 1
ATOM 1492 C C . ASP A 1 198 ? 4.617 1.700 36.838 1.00 82.75 198 ASP A C 1
ATOM 1494 O O . ASP A 1 198 ? 4.651 1.110 37.915 1.00 82.75 198 ASP A O 1
ATOM 1498 N N . ALA A 1 199 ? 3.880 1.247 35.816 1.00 83.25 199 ALA A N 1
ATOM 1499 C CA . ALA A 1 199 ? 3.089 0.017 35.883 1.00 83.25 199 ALA A CA 1
ATOM 1500 C C . ALA A 1 199 ? 3.968 -1.224 36.131 1.00 83.25 199 ALA A C 1
ATOM 1502 O O . ALA A 1 199 ? 3.614 -2.098 36.926 1.00 83.25 199 ALA A O 1
ATOM 1503 N N . LEU A 1 200 ? 5.143 -1.290 35.491 1.00 81.81 200 LEU A N 1
ATOM 1504 C CA . LEU A 1 200 ? 6.102 -2.373 35.709 1.00 81.81 200 LEU A CA 1
ATOM 1505 C C . LEU A 1 200 ? 6.661 -2.349 37.140 1.00 81.81 200 LEU A C 1
ATOM 1507 O O . LEU A 1 200 ? 6.744 -3.396 37.785 1.00 81.81 200 LEU A O 1
ATOM 1511 N N . ARG A 1 201 ? 6.988 -1.158 37.658 1.00 86.94 201 ARG A N 1
ATOM 1512 C CA . ARG A 1 201 ? 7.491 -0.981 39.025 1.00 86.94 201 ARG A CA 1
ATOM 1513 C C . ARG A 1 201 ? 6.433 -1.346 40.063 1.00 86.94 201 ARG A C 1
ATOM 1515 O O . ARG A 1 201 ? 6.722 -2.146 40.944 1.00 86.94 201 ARG A O 1
ATOM 1522 N N . GLN A 1 202 ? 5.193 -0.881 39.894 1.00 88.12 202 GLN A N 1
ATOM 1523 C CA . GLN A 1 202 ? 4.068 -1.277 40.744 1.00 88.12 202 GLN A CA 1
ATOM 1524 C C . GLN A 1 202 ? 3.846 -2.788 40.740 1.00 88.12 202 GLN A C 1
ATOM 1526 O O . GLN A 1 202 ? 3.609 -3.370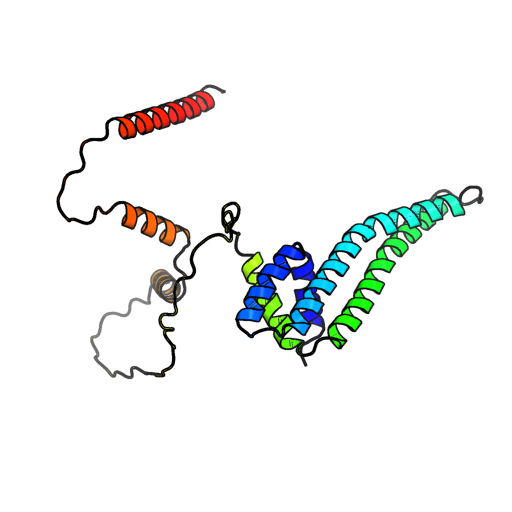 41.796 1.00 88.12 202 GLN A O 1
ATOM 1531 N N . LYS A 1 203 ? 3.936 -3.450 39.579 1.00 84.81 203 LYS A N 1
ATOM 1532 C CA . LYS A 1 203 ? 3.811 -4.912 39.502 1.00 84.81 203 LYS A CA 1
ATOM 1533 C C . LYS A 1 203 ? 4.916 -5.606 40.303 1.00 84.81 203 LYS A C 1
ATOM 1535 O O . LYS A 1 203 ? 4.634 -6.568 41.013 1.00 84.81 203 LYS A O 1
ATOM 1540 N N . HIS A 1 204 ? 6.144 -5.098 40.223 1.00 87.62 204 HIS A N 1
ATOM 1541 C CA . HIS A 1 204 ? 7.288 -5.627 40.963 1.00 87.62 204 HIS A CA 1
ATOM 1542 C C . HIS A 1 204 ? 7.174 -5.389 42.475 1.00 87.62 204 HIS A C 1
ATOM 1544 O O . HIS A 1 204 ? 7.401 -6.310 43.255 1.00 87.62 204 HIS A O 1
ATOM 1550 N N . GLU A 1 205 ? 6.765 -4.192 42.894 1.00 84.00 205 GLU A N 1
ATOM 1551 C CA . GLU A 1 205 ? 6.543 -3.857 44.305 1.00 84.00 205 GLU A CA 1
ATOM 1552 C C . GLU A 1 205 ? 5.392 -4.678 44.894 1.00 84.00 205 GLU A C 1
ATOM 1554 O O . GLU A 1 205 ? 5.524 -5.253 45.971 1.00 84.00 205 GLU A O 1
ATOM 1559 N N . ARG A 1 206 ? 4.287 -4.841 44.156 1.00 80.88 206 ARG A N 1
ATOM 1560 C CA . ARG A 1 206 ? 3.134 -5.638 44.601 1.00 80.88 206 ARG A CA 1
ATOM 1561 C C . ARG A 1 206 ? 3.453 -7.129 44.710 1.00 80.88 206 ARG A C 1
ATOM 1563 O O . ARG A 1 206 ? 2.866 -7.804 45.547 1.00 80.88 206 ARG A O 1
ATOM 1570 N N . ALA A 1 207 ? 4.381 -7.633 43.896 1.00 77.25 207 ALA A N 1
ATOM 1571 C CA . ALA A 1 207 ? 4.880 -9.003 43.997 1.00 77.25 207 ALA A CA 1
ATOM 1572 C C . ALA A 1 207 ? 5.870 -9.200 45.161 1.00 77.25 207 ALA A C 1
ATOM 1574 O O . ALA A 1 207 ? 6.041 -10.323 45.630 1.00 77.25 207 ALA A O 1
ATOM 1575 N N . GLN A 1 208 ? 6.520 -8.128 45.627 1.00 76.25 208 GLN A N 1
ATOM 1576 C CA . GLN A 1 208 ? 7.517 -8.174 46.701 1.00 76.25 208 GLN A CA 1
ATOM 1577 C C . GLN A 1 208 ? 6.956 -7.921 48.098 1.00 76.25 208 GLN A C 1
ATOM 1579 O O . GLN A 1 208 ? 7.678 -8.148 49.063 1.00 76.25 208 GLN A O 1
ATOM 1584 N N . ILE A 1 209 ? 5.707 -7.473 48.239 1.00 70.31 209 ILE A N 1
ATOM 1585 C CA . ILE A 1 209 ? 5.065 -7.365 49.551 1.00 70.31 209 ILE A CA 1
ATOM 1586 C C . ILE A 1 209 ? 4.473 -8.743 49.885 1.00 70.31 209 ILE A C 1
ATOM 1588 O O . ILE A 1 209 ? 3.403 -9.074 49.365 1.00 70.31 209 ILE A O 1
ATOM 1592 N N . PRO A 1 210 ? 5.121 -9.577 50.726 1.00 59.03 210 PRO A N 1
ATOM 1593 C CA . PRO A 1 210 ? 4.478 -10.775 51.236 1.00 59.03 210 PRO A CA 1
ATOM 1594 C C . PRO A 1 210 ? 3.218 -10.339 51.981 1.00 59.03 210 PRO A C 1
ATOM 1596 O O . PRO A 1 210 ? 3.284 -9.548 52.928 1.00 59.03 210 PRO A O 1
ATOM 1599 N N . ALA A 1 211 ? 2.061 -10.832 51.534 1.00 58.75 211 ALA A N 1
ATOM 1600 C CA . ALA A 1 211 ? 0.825 -10.711 52.288 1.00 58.75 211 ALA A CA 1
ATOM 1601 C C . ALA A 1 211 ? 1.128 -11.188 53.710 1.00 58.75 211 ALA A C 1
ATOM 1603 O O . ALA A 1 211 ? 1.529 -12.332 53.920 1.00 58.75 211 ALA A O 1
ATOM 1604 N N . SER A 1 212 ? 1.046 -10.268 54.669 1.00 53.38 212 SER A N 1
ATOM 1605 C CA . SER A 1 212 ? 1.354 -10.532 56.068 1.00 53.38 212 SER A CA 1
ATOM 1606 C C . SER A 1 212 ? 0.253 -11.418 56.644 1.00 53.38 212 SER A C 1
ATOM 1608 O O . SER A 1 212 ? -0.669 -10.959 57.305 1.00 53.38 212 SER A O 1
ATOM 1610 N N . THR A 1 213 ? 0.308 -12.704 56.331 1.00 53.19 213 THR A N 1
ATOM 1611 C CA . THR A 1 213 ? -0.454 -13.760 56.985 1.00 53.19 213 THR A CA 1
ATOM 1612 C C . THR A 1 213 ? 0.583 -14.809 57.343 1.00 53.19 213 THR A C 1
ATOM 1614 O O . THR A 1 213 ? 1.150 -15.476 56.484 1.00 53.19 213 THR A O 1
ATOM 1617 N N . GLY A 1 214 ? 0.959 -14.795 58.621 1.00 57.22 214 GLY A N 1
ATOM 1618 C CA . GLY A 1 214 ? 2.184 -15.396 59.121 1.00 57.22 214 GLY A CA 1
ATOM 1619 C C . GLY A 1 214 ? 2.311 -16.878 58.799 1.00 57.22 214 GLY A C 1
ATOM 1620 O O . GLY A 1 214 ? 1.516 -17.688 59.254 1.00 57.22 214 GLY A O 1
ATOM 1621 N N . THR A 1 215 ? 3.360 -17.225 58.067 1.00 57.34 215 THR A N 1
ATOM 1622 C CA . THR A 1 215 ? 4.170 -18.434 58.247 1.00 57.34 215 THR A CA 1
ATOM 1623 C C . THR A 1 215 ? 5.497 -18.145 57.538 1.00 57.34 215 THR A C 1
ATOM 1625 O O . THR A 1 215 ? 5.469 -17.872 56.338 1.00 57.34 215 THR A O 1
ATOM 1628 N N . PRO A 1 216 ? 6.649 -18.114 58.234 1.00 60.25 216 PRO A N 1
ATOM 1629 C CA . PRO A 1 216 ? 7.934 -17.929 57.570 1.00 60.25 216 PRO A CA 1
ATOM 1630 C C . PRO A 1 216 ? 8.165 -19.108 56.609 1.00 60.25 216 PRO A C 1
ATOM 1632 O O . PRO A 1 216 ? 8.138 -20.257 57.059 1.00 60.25 216 PRO A O 1
ATOM 1635 N N . PRO A 1 217 ? 8.350 -18.867 55.297 1.00 66.19 217 PRO A N 1
ATOM 1636 C CA . PRO A 1 217 ? 8.719 -19.933 54.381 1.00 66.19 217 PRO A CA 1
ATOM 1637 C C . PRO A 1 217 ? 10.109 -20.468 54.762 1.00 66.19 217 PRO A C 1
ATOM 1639 O O . PRO A 1 217 ? 10.964 -19.691 55.202 1.00 66.19 217 PRO A O 1
ATOM 1642 N N . PRO A 1 218 ? 10.346 -21.783 54.624 1.00 67.12 218 PRO A N 1
ATOM 1643 C CA . PRO A 1 218 ? 11.647 -22.367 54.908 1.00 67.12 218 PRO A CA 1
ATOM 1644 C C . PRO A 1 218 ? 12.715 -21.721 54.010 1.00 67.12 218 PRO A C 1
ATOM 1646 O O . PRO A 1 218 ? 12.424 -21.419 52.848 1.00 67.12 218 PRO A O 1
ATOM 1649 N N . PRO A 1 219 ? 13.938 -21.500 54.525 1.00 58.25 219 PRO A N 1
ATOM 1650 C CA . PRO A 1 219 ? 15.035 -20.965 53.729 1.00 58.25 219 PRO A CA 1
ATOM 1651 C C . PRO A 1 219 ? 15.253 -21.884 52.525 1.00 58.25 219 PRO A C 1
ATOM 1653 O O . PRO A 1 219 ? 15.530 -23.068 52.697 1.00 58.25 219 PRO A O 1
ATOM 1656 N N . GLN A 1 220 ? 15.059 -21.354 51.315 1.00 61.72 220 GLN A N 1
ATOM 1657 C CA . GLN A 1 220 ? 15.381 -22.049 50.071 1.00 61.72 220 GLN A CA 1
ATOM 1658 C C . GLN A 1 220 ? 16.845 -21.739 49.730 1.00 61.72 220 GLN A C 1
ATOM 1660 O O . GLN A 1 220 ? 17.107 -20.650 49.221 1.00 61.72 220 GLN A O 1
ATOM 1665 N N . PRO A 1 221 ? 17.797 -22.648 50.013 1.00 61.34 221 PRO A N 1
ATOM 1666 C CA . PRO A 1 221 ? 19.224 -22.400 49.797 1.00 61.34 221 PRO A CA 1
ATOM 1667 C C . PRO A 1 221 ? 19.587 -22.214 48.317 1.00 61.34 221 PRO A C 1
ATOM 1669 O O . PRO A 1 221 ? 20.601 -21.594 48.019 1.00 61.34 221 PRO A O 1
ATOM 1672 N N . ASP A 1 222 ? 18.752 -22.684 47.390 1.00 58.41 222 ASP A N 1
ATOM 1673 C CA . ASP A 1 222 ? 19.104 -22.725 45.966 1.00 58.41 222 ASP A CA 1
ATOM 1674 C C . ASP A 1 222 ? 18.976 -21.355 45.269 1.00 58.41 222 ASP A C 1
ATOM 1676 O O . ASP A 1 222 ? 19.747 -21.039 44.367 1.00 58.41 222 ASP A O 1
ATOM 1680 N N . ARG A 1 223 ? 18.070 -20.475 45.727 1.00 58.47 223 ARG A N 1
ATOM 1681 C CA . ARG A 1 223 ? 17.855 -19.154 45.095 1.00 58.47 223 ARG A CA 1
ATOM 1682 C C . ARG A 1 223 ? 18.983 -18.158 45.344 1.00 58.47 223 ARG A C 1
ATOM 1684 O O . ARG A 1 223 ? 19.245 -17.303 44.498 1.00 58.47 223 ARG A O 1
ATOM 1691 N N . ASP A 1 224 ? 19.627 -18.247 46.502 1.00 62.84 224 ASP A N 1
ATOM 1692 C CA . ASP A 1 224 ? 20.738 -17.359 46.843 1.00 62.84 224 ASP A CA 1
ATOM 1693 C C . ASP A 1 224 ? 22.024 -17.773 46.112 1.00 62.84 224 ASP A C 1
ATOM 1695 O O . ASP A 1 224 ? 22.830 -16.911 45.753 1.00 62.84 224 ASP A O 1
ATOM 1699 N N . VAL A 1 225 ? 22.172 -19.068 45.806 1.00 68.62 225 VAL A N 1
ATOM 1700 C CA . VAL A 1 225 ? 23.282 -19.602 45.001 1.00 68.62 225 VAL A CA 1
ATOM 1701 C C . VAL A 1 225 ? 23.165 -19.141 43.546 1.00 68.62 225 VAL A C 1
ATOM 1703 O O . VAL A 1 225 ? 24.130 -18.592 43.013 1.00 68.62 225 VAL A O 1
ATOM 1706 N N . ASP A 1 226 ? 21.977 -19.242 42.941 1.00 72.12 226 ASP A N 1
ATOM 1707 C CA . ASP A 1 226 ? 21.745 -18.790 41.559 1.00 72.12 226 ASP A CA 1
ATOM 1708 C C . ASP A 1 226 ? 21.985 -17.283 41.393 1.00 72.12 226 ASP A C 1
ATOM 1710 O O . ASP A 1 226 ? 22.557 -16.825 40.400 1.00 72.12 226 ASP A O 1
ATOM 1714 N N . ARG A 1 227 ? 21.596 -16.484 42.395 1.00 75.75 227 ARG A N 1
ATOM 1715 C CA . ARG A 1 227 ? 21.808 -15.033 42.374 1.00 75.75 227 ARG A CA 1
ATOM 1716 C C . ARG A 1 227 ? 23.284 -14.664 42.506 1.00 75.75 227 ARG A C 1
ATOM 1718 O O . ARG A 1 227 ? 23.744 -13.771 41.798 1.00 75.75 227 ARG A O 1
ATOM 1725 N N . ALA A 1 228 ? 24.019 -15.334 43.393 1.00 79.94 228 ALA A N 1
ATOM 1726 C CA . ALA A 1 228 ? 25.450 -15.100 43.567 1.00 79.94 228 ALA A CA 1
ATOM 1727 C C . ALA A 1 228 ? 26.244 -15.491 42.310 1.00 79.94 228 ALA A C 1
ATOM 1729 O O . ALA A 1 228 ? 27.158 -14.768 41.912 1.00 79.94 228 ALA A O 1
ATOM 1730 N N . GLN A 1 229 ? 25.859 -16.586 41.650 1.00 84.62 229 GLN A N 1
ATOM 1731 C CA . GLN A 1 229 ? 26.492 -17.021 40.409 1.00 84.62 229 GLN A CA 1
ATOM 1732 C C . GLN A 1 229 ? 26.207 -16.056 39.249 1.00 84.62 229 GLN A C 1
ATOM 1734 O O . GLN A 1 229 ? 27.141 -15.639 38.566 1.00 84.62 229 GLN A O 1
ATOM 1739 N N . ALA A 1 230 ? 24.955 -15.619 39.077 1.00 81.19 230 ALA A N 1
ATOM 1740 C CA . ALA A 1 230 ? 24.597 -14.641 38.046 1.00 81.19 230 ALA A CA 1
ATOM 1741 C C . ALA A 1 230 ? 25.322 -13.294 38.235 1.00 81.19 230 ALA A C 1
ATOM 1743 O O . ALA A 1 230 ? 25.729 -12.659 37.261 1.00 81.19 230 ALA A O 1
ATOM 1744 N N . GLN A 1 231 ? 25.525 -12.870 39.487 1.00 90.50 231 GLN A N 1
ATOM 1745 C CA . GLN A 1 231 ? 26.282 -11.659 39.804 1.00 90.50 231 GLN A CA 1
ATOM 1746 C C . GLN A 1 231 ? 27.766 -11.808 39.428 1.00 90.50 231 GLN A C 1
ATOM 1748 O O . GLN A 1 231 ? 28.334 -10.912 38.807 1.00 90.50 231 GLN A O 1
ATOM 1753 N N . ALA A 1 232 ? 28.377 -12.954 39.743 1.00 92.81 232 ALA A N 1
ATOM 1754 C CA . ALA A 1 232 ? 29.773 -13.232 39.411 1.00 92.81 232 ALA A CA 1
ATOM 1755 C C . ALA A 1 232 ? 30.012 -13.311 37.893 1.00 92.81 232 ALA A C 1
ATOM 1757 O O . ALA A 1 232 ? 31.030 -12.825 37.401 1.00 92.81 232 ALA A O 1
ATOM 1758 N N . GLU A 1 233 ? 29.072 -13.886 37.137 1.00 90.00 233 GLU A N 1
ATOM 1759 C CA . GLU A 1 233 ? 29.141 -13.931 35.672 1.00 90.00 233 GLU A CA 1
ATOM 1760 C C . GLU A 1 233 ? 29.029 -12.535 35.045 1.00 90.00 233 GLU A C 1
ATOM 1762 O O . GLU A 1 233 ? 29.760 -12.219 34.102 1.00 90.00 233 GLU A O 1
ATOM 1767 N N . PHE A 1 234 ? 28.162 -11.678 35.593 1.00 95.06 234 PHE A N 1
ATOM 1768 C CA . PHE A 1 234 ? 28.035 -10.291 35.154 1.00 95.06 234 PHE A CA 1
ATOM 1769 C C . PHE A 1 234 ? 29.321 -9.497 35.411 1.00 95.06 234 PHE A C 1
ATOM 1771 O O . PHE A 1 234 ? 29.851 -8.867 34.494 1.00 95.06 234 PHE A O 1
ATOM 1778 N N . ASP A 1 235 ? 29.868 -9.585 36.625 1.00 94.44 235 ASP A N 1
ATOM 1779 C CA . ASP A 1 235 ? 31.110 -8.898 36.984 1.00 94.44 235 ASP A CA 1
ATOM 1780 C C . ASP A 1 235 ? 32.287 -9.391 36.120 1.00 94.44 235 ASP A C 1
ATOM 1782 O O . ASP A 1 235 ? 33.057 -8.581 35.601 1.00 94.44 235 ASP A O 1
ATOM 1786 N N . ALA A 1 236 ? 32.376 -10.700 35.852 1.00 94.12 236 ALA A N 1
ATOM 1787 C CA . ALA A 1 236 ? 33.395 -11.273 34.970 1.00 94.12 236 ALA A CA 1
ATOM 1788 C C . ALA A 1 236 ? 33.304 -10.749 33.524 1.00 94.12 236 ALA A C 1
ATOM 1790 O O . ALA A 1 236 ? 34.331 -10.530 32.874 1.00 94.12 236 ALA A O 1
ATOM 1791 N N . MET A 1 237 ? 32.091 -10.530 33.009 1.00 93.75 237 MET A N 1
ATOM 1792 C CA . MET A 1 237 ? 31.876 -9.964 31.675 1.00 93.75 237 MET A CA 1
ATOM 1793 C C . MET A 1 237 ? 32.343 -8.503 31.599 1.00 93.75 237 MET A C 1
ATOM 1795 O O . MET A 1 237 ? 33.017 -8.122 30.640 1.00 93.75 237 MET A O 1
ATOM 1799 N N . VAL A 1 238 ? 32.061 -7.708 32.634 1.00 94.81 238 VAL A N 1
ATOM 1800 C CA . VAL A 1 238 ? 32.463 -6.293 32.722 1.00 94.81 238 VAL A CA 1
ATOM 1801 C C . VAL A 1 238 ? 33.980 -6.145 32.898 1.00 94.81 238 VAL A C 1
ATOM 1803 O O . VAL A 1 238 ? 34.600 -5.283 32.270 1.00 94.81 238 VAL A O 1
ATOM 1806 N N . GLU A 1 239 ? 34.609 -7.000 33.707 1.00 93.81 239 GLU A N 1
ATOM 1807 C CA . GLU A 1 239 ? 36.068 -7.025 33.882 1.00 93.81 239 GLU A CA 1
ATOM 1808 C C . GLU A 1 239 ? 36.778 -7.381 32.564 1.00 93.81 239 GLU A C 1
ATOM 1810 O O . GLU A 1 239 ? 37.806 -6.797 32.210 1.00 93.81 239 GLU A O 1
ATOM 1815 N N . LYS A 1 240 ? 36.195 -8.304 31.785 1.00 93.50 240 LYS A N 1
ATOM 1816 C CA . LYS A 1 240 ? 36.698 -8.684 30.461 1.00 93.50 240 LYS A CA 1
ATOM 1817 C C . LYS A 1 240 ? 36.641 -7.518 29.473 1.00 93.50 240 LYS A C 1
ATOM 1819 O O . LYS A 1 240 ? 37.614 -7.319 28.753 1.00 93.50 240 LYS A O 1
ATOM 1824 N N . GLU A 1 241 ? 35.569 -6.722 29.465 1.00 88.62 241 GLU A N 1
ATOM 1825 C CA . GLU A 1 241 ? 35.508 -5.499 28.646 1.00 88.62 241 GLU A CA 1
ATOM 1826 C C . GLU A 1 241 ? 36.543 -4.450 29.081 1.00 88.62 241 GLU A C 1
ATOM 1828 O O . GLU A 1 241 ? 37.144 -3.786 28.234 1.00 88.62 241 GLU A O 1
ATOM 1833 N N . ARG A 1 242 ? 36.808 -4.317 30.388 1.00 91.94 242 ARG A N 1
ATOM 1834 C CA . ARG A 1 242 ? 37.825 -3.384 30.904 1.00 91.94 242 ARG A CA 1
ATOM 1835 C C . ARG A 1 242 ? 39.253 -3.773 30.521 1.00 91.94 242 ARG A C 1
ATOM 1837 O O . ARG A 1 242 ? 40.061 -2.881 30.277 1.00 91.94 242 ARG A O 1
ATOM 1844 N N . ASN A 1 243 ? 39.540 -5.069 30.422 1.00 85.88 243 ASN A N 1
ATOM 1845 C CA . ASN A 1 243 ? 40.866 -5.601 30.087 1.00 85.88 243 ASN A CA 1
ATOM 1846 C C . ASN A 1 243 ? 41.145 -5.719 28.573 1.00 85.88 243 ASN A C 1
ATOM 1848 O O . ASN A 1 243 ? 42.219 -6.176 28.194 1.00 85.88 243 ASN A O 1
ATOM 1852 N N . MET A 1 244 ? 40.212 -5.324 27.696 1.00 78.12 244 MET A N 1
ATOM 1853 C CA . MET A 1 244 ? 40.392 -5.334 26.229 1.00 78.12 244 MET A CA 1
ATOM 1854 C C . MET A 1 244 ? 40.950 -4.014 25.652 1.00 78.12 244 MET A C 1
ATOM 1856 O O . MET A 1 244 ? 40.833 -3.769 24.450 1.00 78.12 244 MET A O 1
ATOM 1860 N N . LYS A 1 245 ? 41.562 -3.169 26.487 1.00 55.91 245 LYS A N 1
ATOM 1861 C CA . LYS A 1 245 ? 42.316 -1.971 26.079 1.00 55.91 245 LYS A CA 1
ATOM 1862 C C . LYS A 1 245 ? 43.814 -2.200 26.205 1.00 55.91 245 LYS A C 1
ATOM 1864 O O . LYS A 1 245 ? 44.531 -1.692 25.316 1.00 55.91 245 LYS A O 1
#

Organism: Dendrothele bispora (strain CBS 962.96) (NCBI:txid1314807)

pLDDT: mean 80.49, std 18.41, range [37.41, 97.88]

Secondary structure (DSSP, 8-state):
---HHHHHHHHHHHTTS-HHHHHHHHHHHHHTTSS-HHHHHHHHHHHHHHHHHHHHHHHHHHHHHHHHHHHHTTS---HHHHHHHHHHHHHHHHHHHHHHHHHHHHHHHHH-S-HHHHHHHHHHHHHHHHS----GGG-----------------------------------------HHHHHHHHHHHH----HHHHHHHHHHHHHS--S-S-PPPP-HHHHHHHHHHHHHHHHHHHHHHTT-

Sequence (245 aa):
MADSQDLIKVGLAAAQYPASHVARLLQSEREAGIINHHDSTLTVAFISSVQSMRYYMPVSGATFGVLALVAIRGRGFSFPQRIFAITSAVTVGHLLPATTASLKFRSYANSLDDPQGVVQALKHVNEKARLPMGDESDFSVDSQFAEIPAASSPSSDTSSQVQPRTQGSTTAEIQKSPSKWDEIRALNSNKAPVSSWDALRQKHERAQIPASTGTPPPPQPDRDVDRAQAQAEFDAMVEKERNMK

Radius of gyration: 31.08 Å; chains: 1; bounding box: 68×64×94 Å

Foldseek 3Di:
DPDLVLLVVLLVLLLVDDLVLLLVLLVVLVVVVLFPPQLSVLSSVLSVVVNVLVVCLQVQLVVQLVVQLVVCVPPPDDPVRSVVSSNVSSVVSNVVSVVVNVVSSVVSCVPGPDSPSVSVSSVVSSVVVPPPPPPPVPPPPPPDDDDDDDDDDDDPDDDDDDDDDDDDDDDDDPDPPQDVVNVVVVVCVVDPDC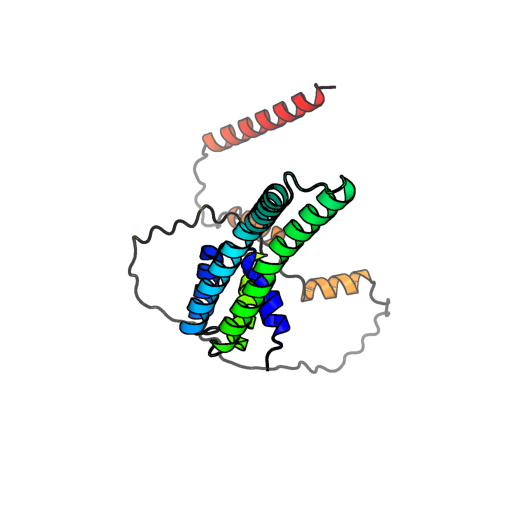PVVNVVVVVVVVVPPPPPPDDDDPDDVVVVVVVVVVVVVVVVVVVVVVPPD